Protein AF-0000000085048406 (afdb_homodimer)

Structure (mmCIF, N/CA/C/O backbone):
data_AF-0000000085048406-model_v1
#
loop_
_entity.id
_entity.type
_entity.pdbx_description
1 polymer 'GCN5-related N-acetyltransferase'
#
loop_
_atom_site.group_PDB
_atom_site.id
_atom_site.type_symbol
_atom_site.label_atom_id
_atom_site.label_alt_id
_atom_site.label_comp_id
_atom_site.label_asym_id
_atom_site.label_entity_id
_atom_site.label_seq_id
_atom_site.pdbx_PDB_ins_code
_atom_site.Cartn_x
_atom_site.Cartn_y
_atom_site.Cartn_z
_atom_site.occupancy
_atom_site.B_iso_or_equiv
_atom_site.auth_seq_id
_atom_site.auth_comp_id
_atom_site.auth_asym_id
_atom_site.auth_atom_id
_atom_site.pdbx_PDB_model_num
ATOM 1 N N . MET A 1 1 ? -10.109 -30.688 -9.289 1 87 1 MET A N 1
ATOM 2 C CA . MET A 1 1 ? -10.773 -29.906 -8.25 1 87 1 MET A CA 1
ATOM 3 C C . MET A 1 1 ? -9.883 -28.766 -7.77 1 87 1 MET A C 1
ATOM 5 O O . MET A 1 1 ? -8.68 -28.953 -7.566 1 87 1 MET A O 1
ATOM 9 N N . THR A 1 2 ? -10.32 -27.625 -7.695 1 94.62 2 THR A N 1
ATOM 10 C CA . THR A 1 2 ? -9.539 -26.469 -7.266 1 94.62 2 THR A CA 1
ATOM 11 C C . THR A 1 2 ? -9.633 -26.281 -5.754 1 94.62 2 THR A C 1
ATOM 13 O O . THR A 1 2 ? -10.734 -26.297 -5.188 1 94.62 2 THR A O 1
ATOM 16 N N . ASP A 1 3 ? -8.492 -26.297 -5.09 1 98 3 ASP A N 1
ATOM 17 C CA . ASP A 1 3 ? -8.406 -26.031 -3.654 1 98 3 ASP A CA 1
ATOM 18 C C . ASP A 1 3 ? -7.852 -24.625 -3.389 1 98 3 ASP A C 1
ATOM 20 O O . ASP A 1 3 ? -6.793 -24.266 -3.902 1 98 3 ASP A O 1
ATOM 24 N N . ILE A 1 4 ? -8.578 -23.875 -2.605 1 98.75 4 ILE A N 1
ATOM 25 C CA . ILE A 1 4 ? -8.133 -22.562 -2.16 1 98.75 4 ILE A CA 1
ATOM 26 C C . ILE A 1 4 ? -7.742 -22.625 -0.685 1 98.75 4 ILE A C 1
ATOM 28 O O . ILE A 1 4 ? -8.508 -23.109 0.146 1 98.75 4 ILE A O 1
ATOM 32 N N . LEU A 1 5 ? -6.59 -22.156 -0.376 1 98.56 5 LEU A N 1
ATOM 33 C CA . LEU A 1 5 ? -6.203 -22.219 1.029 1 98.56 5 LEU A CA 1
ATOM 34 C C . LEU A 1 5 ? -5.324 -21.047 1.409 1 98.56 5 LEU A C 1
ATOM 36 O O . LEU A 1 5 ? -4.73 -20.391 0.54 1 98.56 5 LEU A O 1
ATOM 40 N N . ARG A 1 6 ? -5.309 -20.688 2.689 1 98.81 6 ARG A N 1
ATOM 41 C CA . ARG A 1 6 ? -4.402 -19.703 3.264 1 98.81 6 ARG A CA 1
ATOM 42 C C . ARG A 1 6 ? -3.014 -20.297 3.484 1 98.81 6 ARG A C 1
ATOM 44 O O . ARG A 1 6 ? -2.869 -21.328 4.137 1 98.81 6 ARG A O 1
ATOM 51 N N . ALA A 1 7 ? -2.045 -19.688 2.965 1 98.88 7 ALA A N 1
ATOM 52 C CA . ALA A 1 7 ? -0.703 -20.266 2.932 1 98.88 7 ALA A CA 1
ATOM 53 C C . ALA A 1 7 ? -0.085 -20.297 4.328 1 98.88 7 ALA A C 1
ATOM 55 O O . ALA A 1 7 ? -0.248 -19.359 5.105 1 98.88 7 ALA A O 1
ATOM 56 N N . ASP A 1 8 ? 0.52 -21.359 4.707 1 98.75 8 ASP A N 1
ATOM 57 C CA . ASP A 1 8 ? 1.506 -21.453 5.777 1 98.75 8 ASP A CA 1
ATOM 58 C C . ASP A 1 8 ? 2.928 -21.406 5.223 1 98.75 8 ASP A C 1
ATOM 60 O O . ASP A 1 8 ? 3.408 -22.375 4.633 1 98.75 8 ASP A O 1
ATOM 64 N N . TYR A 1 9 ? 3.58 -20.297 5.457 1 98.62 9 TYR A N 1
ATOM 65 C CA . TYR A 1 9 ? 4.895 -20.062 4.867 1 98.62 9 TYR A CA 1
ATOM 66 C C . TYR A 1 9 ? 5.895 -21.109 5.336 1 98.62 9 TYR A C 1
ATOM 68 O O . TYR A 1 9 ? 6.902 -21.359 4.672 1 98.62 9 TYR A O 1
ATOM 76 N N . LEU A 1 10 ? 5.629 -21.656 6.449 1 97.75 10 LEU A N 1
ATOM 77 C CA . LEU A 1 10 ? 6.562 -22.609 7.031 1 97.75 10 LEU A CA 1
ATOM 78 C C . LEU A 1 10 ? 6.297 -24.016 6.508 1 97.75 10 LEU A C 1
ATOM 80 O O . LEU A 1 10 ? 7.098 -24.922 6.734 1 97.75 10 LEU A O 1
ATOM 84 N N . ASN A 1 11 ? 5.164 -24.266 5.848 1 98.5 11 ASN A N 1
ATOM 85 C CA . ASN A 1 11 ? 4.898 -25.5 5.141 1 98.5 11 ASN A CA 1
ATOM 86 C C . ASN A 1 11 ? 5.699 -25.594 3.842 1 98.5 11 ASN A C 1
ATOM 88 O O . ASN A 1 11 ? 5.531 -24.766 2.947 1 98.5 11 ASN A O 1
ATOM 92 N N . PRO A 1 12 ? 6.559 -26.609 3.715 1 98.19 12 PRO A N 1
ATOM 93 C CA . PRO A 1 12 ? 7.445 -26.672 2.551 1 98.19 12 PRO A CA 1
ATOM 94 C C . PRO A 1 12 ? 6.68 -26.719 1.229 1 98.19 12 PRO A C 1
ATOM 96 O O . PRO A 1 12 ? 7.148 -26.188 0.22 1 98.19 12 PRO A O 1
ATOM 99 N N . THR A 1 13 ? 5.574 -27.359 1.201 1 98.5 13 THR A N 1
ATOM 100 C CA . THR A 1 13 ? 4.773 -27.438 -0.015 1 98.5 13 THR A CA 1
ATOM 101 C C . THR A 1 13 ? 4.238 -26.062 -0.4 1 98.5 13 THR A C 1
ATOM 103 O O . THR A 1 13 ? 4.285 -25.688 -1.57 1 98.5 13 THR A O 1
ATOM 106 N N . HIS A 1 14 ? 3.719 -25.344 0.608 1 98.81 14 HIS A N 1
ATOM 107 C CA . HIS A 1 14 ? 3.229 -23.984 0.36 1 98.81 14 HIS A CA 1
ATOM 108 C C . HIS A 1 14 ? 4.363 -23.062 -0.068 1 98.81 14 HIS A C 1
ATOM 110 O O . HIS A 1 14 ? 4.215 -22.297 -1.025 1 98.81 14 HIS A O 1
ATOM 116 N N . ALA A 1 15 ? 5.488 -23.172 0.662 1 98.75 15 ALA A N 1
ATOM 117 C CA . ALA A 1 15 ? 6.652 -22.344 0.358 1 98.75 15 ALA A CA 1
ATOM 118 C C . ALA A 1 15 ? 7.117 -22.562 -1.078 1 98.75 15 ALA A C 1
ATOM 120 O O . ALA A 1 15 ? 7.371 -21.594 -1.808 1 98.75 15 ALA A O 1
ATOM 121 N N . GLN A 1 16 ? 7.168 -23.766 -1.464 1 98.5 16 GLN A N 1
ATOM 122 C CA . GLN A 1 16 ? 7.605 -24.094 -2.816 1 98.5 16 GLN A CA 1
ATOM 123 C C . GLN A 1 16 ? 6.609 -23.594 -3.855 1 98.5 16 GLN A C 1
ATOM 125 O O . GLN A 1 16 ? 7 -23.125 -4.93 1 98.5 16 GLN A O 1
ATOM 130 N N . ALA A 1 17 ? 5.359 -23.75 -3.59 1 98.81 17 ALA A N 1
ATOM 131 C CA . ALA A 1 17 ? 4.324 -23.266 -4.496 1 98.81 17 ALA A CA 1
ATOM 132 C C . ALA A 1 17 ? 4.445 -21.75 -4.707 1 98.81 17 ALA A C 1
ATOM 134 O O . ALA A 1 17 ? 4.355 -21.266 -5.84 1 98.81 17 ALA A O 1
ATOM 135 N N . ILE A 1 18 ? 4.668 -21 -3.6 1 98.81 18 ILE A N 1
ATOM 136 C CA . ILE A 1 18 ? 4.828 -19.562 -3.672 1 98.81 18 ILE A CA 1
ATOM 137 C C . ILE A 1 18 ? 6.016 -19.219 -4.57 1 98.81 18 ILE A C 1
ATOM 139 O O . ILE A 1 18 ? 5.891 -18.406 -5.488 1 98.81 18 ILE A O 1
ATOM 143 N N . LEU A 1 19 ? 7.082 -19.891 -4.348 1 98.44 19 LEU A N 1
ATOM 144 C CA . LEU A 1 19 ? 8.281 -19.625 -5.125 1 98.44 19 LEU A CA 1
ATOM 145 C C . LEU A 1 19 ? 8.062 -19.953 -6.598 1 98.44 19 LEU A C 1
ATOM 147 O O . LEU A 1 19 ? 8.438 -19.172 -7.477 1 98.44 19 LEU A O 1
ATOM 151 N N . THR A 1 20 ? 7.461 -21.062 -6.867 1 98 20 THR A N 1
ATOM 152 C CA . THR A 1 20 ? 7.195 -21.516 -8.234 1 98 20 THR A CA 1
ATOM 153 C C . THR A 1 20 ? 6.32 -20.516 -8.969 1 98 20 THR A C 1
ATOM 155 O O . THR A 1 20 ? 6.645 -20.094 -10.086 1 98 20 THR A O 1
ATOM 158 N N . LEU A 1 21 ? 5.289 -20.094 -8.383 1 98.5 21 LEU A N 1
ATOM 159 C CA . LEU A 1 21 ? 4.344 -19.188 -9.016 1 98.5 21 LEU A CA 1
ATOM 160 C C . LEU A 1 21 ? 4.953 -17.797 -9.164 1 98.5 21 LEU A C 1
ATOM 162 O O . LEU A 1 21 ? 4.727 -17.109 -10.172 1 98.5 21 LEU A O 1
ATOM 166 N N . MET A 1 22 ? 5.75 -17.375 -8.164 1 98.31 22 MET A N 1
ATOM 167 C CA . MET A 1 22 ? 6.438 -16.094 -8.289 1 98.31 22 MET A CA 1
ATOM 168 C C . MET A 1 22 ? 7.43 -16.125 -9.453 1 98.31 22 MET A C 1
ATOM 170 O O . MET A 1 22 ? 7.582 -15.133 -10.164 1 98.31 22 MET A O 1
ATOM 174 N N . GLN A 1 23 ? 8.062 -17.25 -9.641 1 96.81 23 GLN A N 1
ATOM 175 C CA . GLN A 1 23 ? 8.977 -17.391 -10.758 1 96.81 23 GLN A CA 1
ATOM 176 C C . GLN A 1 23 ? 8.242 -17.328 -12.094 1 96.81 23 GLN A C 1
ATOM 178 O O . GLN A 1 23 ? 8.703 -16.672 -13.031 1 96.81 23 GLN A O 1
ATOM 183 N N . VAL A 1 24 ? 7.16 -17.984 -12.156 1 95.38 24 VAL A N 1
ATOM 184 C CA . VAL A 1 24 ? 6.328 -17.953 -13.352 1 95.38 24 VAL A CA 1
ATOM 185 C C . VAL A 1 24 ? 5.895 -16.516 -13.656 1 95.38 24 VAL A C 1
ATOM 187 O O . VAL A 1 24 ? 5.988 -16.062 -14.797 1 95.38 24 VAL A O 1
ATOM 190 N N . TYR A 1 25 ? 5.488 -15.836 -12.641 1 94.94 25 TYR A N 1
ATOM 191 C CA . TYR A 1 25 ? 5.016 -14.461 -12.766 1 94.94 25 TYR A CA 1
ATOM 192 C C . TYR A 1 25 ? 6.145 -13.539 -13.203 1 94.94 25 TYR A C 1
ATOM 194 O O . TYR A 1 25 ? 5.957 -12.695 -14.094 1 94.9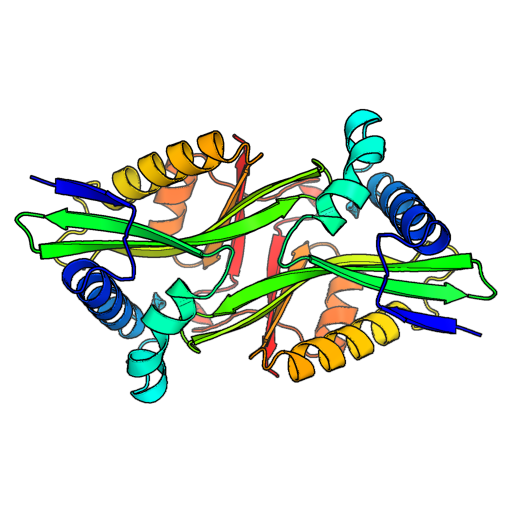4 25 TYR A O 1
ATOM 202 N N . ALA A 1 26 ? 7.301 -13.672 -12.562 1 94.38 26 ALA A N 1
ATOM 203 C CA . ALA A 1 26 ? 8.445 -12.805 -12.844 1 94.38 26 ALA A CA 1
ATOM 204 C C . ALA A 1 26 ? 8.852 -12.898 -14.312 1 94.38 26 ALA A C 1
ATOM 206 O O . ALA A 1 26 ? 9.289 -11.906 -14.898 1 94.38 26 ALA A O 1
ATOM 207 N N . LYS A 1 27 ? 8.648 -14.008 -14.898 1 92.62 27 LYS A N 1
ATOM 208 C CA . LYS A 1 27 ? 9.039 -14.234 -16.297 1 92.62 27 LYS A CA 1
ATOM 209 C C . LYS A 1 27 ? 7.984 -13.703 -17.25 1 92.62 27 LYS A C 1
ATOM 211 O O . LYS A 1 27 ? 8.258 -13.531 -18.438 1 92.62 27 LYS A O 1
ATOM 216 N N . ASP A 1 28 ? 6.805 -13.523 -16.766 1 87.56 28 ASP A N 1
ATOM 217 C CA . ASP A 1 28 ? 5.727 -12.969 -17.578 1 87.56 28 ASP A CA 1
ATOM 218 C C . ASP A 1 28 ? 6.012 -11.508 -17.938 1 87.56 28 ASP A C 1
ATOM 220 O O . ASP A 1 28 ? 6.617 -10.773 -17.156 1 87.56 28 ASP A O 1
ATOM 224 N N . PRO A 1 29 ? 5.578 -11.102 -19.109 1 79.31 29 PRO A N 1
ATOM 225 C CA . PRO A 1 29 ? 5.773 -9.703 -19.516 1 79.31 29 PRO A CA 1
ATOM 226 C C . PRO A 1 29 ? 5.219 -8.719 -18.484 1 79.31 29 PRO A C 1
ATOM 228 O O . PRO A 1 29 ? 5.773 -7.629 -18.297 1 79.31 29 PRO A O 1
ATOM 231 N N . MET A 1 30 ? 4.223 -9.102 -17.719 1 79.38 30 MET A N 1
ATOM 232 C CA . MET A 1 30 ? 3.605 -8.227 -16.734 1 79.38 30 MET A CA 1
ATOM 233 C C . MET A 1 30 ? 4.383 -8.25 -15.422 1 79.38 30 MET A C 1
ATOM 235 O O . MET A 1 30 ? 4.219 -7.367 -14.578 1 79.38 30 MET A O 1
ATOM 239 N N . GLY A 1 31 ? 5.164 -9.273 -15.242 1 80.12 31 GLY A N 1
ATOM 240 C CA . GLY A 1 31 ? 5.906 -9.43 -14 1 80.12 31 GLY A CA 1
ATOM 241 C C . GLY A 1 31 ? 7.34 -8.945 -14.094 1 80.12 31 GLY A C 1
ATOM 242 O O . GLY A 1 31 ? 8.125 -9.133 -13.172 1 80.12 31 GLY A O 1
ATOM 243 N N . GLY A 1 32 ? 7.73 -8.445 -15.164 1 81 32 GLY A N 1
ATOM 244 C CA . GLY A 1 32 ? 9.078 -7.926 -15.344 1 81 32 GLY A CA 1
ATOM 245 C C . GLY A 1 32 ? 9.82 -8.57 -16.5 1 81 32 GLY A C 1
ATOM 246 O O . GLY A 1 32 ? 10.812 -8.039 -16.984 1 81 32 GLY A O 1
ATOM 247 N N . GLY A 1 33 ? 9.367 -9.766 -16.781 1 86.75 33 GLY A N 1
ATOM 248 C CA . GLY A 1 33 ? 9.938 -10.422 -17.953 1 86.75 33 GLY A CA 1
ATOM 249 C C . GLY A 1 33 ? 11.281 -11.07 -17.688 1 86.75 33 GLY A C 1
ATOM 250 O O . GLY A 1 33 ? 11.969 -11.508 -18.609 1 86.75 33 GLY A O 1
ATOM 251 N N . THR A 1 34 ? 11.781 -10.984 -16.5 1 91.38 34 THR A N 1
ATOM 252 C CA . THR A 1 34 ? 13.039 -11.586 -16.062 1 91.38 34 THR A CA 1
ATOM 253 C C . THR A 1 34 ? 12.82 -12.414 -14.797 1 91.38 34 THR A C 1
ATOM 255 O O . THR A 1 34 ? 12.062 -12.023 -13.914 1 91.38 34 THR A O 1
ATOM 258 N N . PRO A 1 35 ? 13.539 -13.555 -14.758 1 94.56 35 PRO A N 1
ATOM 259 C CA . PRO A 1 35 ? 13.391 -14.367 -13.547 1 94.56 35 PRO A CA 1
ATOM 260 C C . PRO A 1 35 ? 13.836 -13.633 -12.281 1 94.56 35 PRO A C 1
ATOM 262 O O . PRO A 1 35 ? 14.641 -12.703 -12.359 1 94.56 35 PRO A O 1
ATOM 265 N N . LEU A 1 36 ? 13.305 -14.078 -11.188 1 96.5 36 LEU A N 1
ATOM 266 C CA . LEU A 1 36 ? 13.836 -13.609 -9.914 1 96.5 36 LEU A CA 1
ATOM 267 C C . LEU A 1 36 ? 15.32 -13.93 -9.797 1 96.5 36 LEU A C 1
ATOM 269 O O . LEU A 1 36 ? 15.758 -15.008 -10.195 1 96.5 36 LEU A O 1
ATOM 273 N N . SER A 1 37 ? 16.062 -12.992 -9.297 1 96.56 37 SER A N 1
ATOM 274 C CA . SER A 1 37 ? 17.453 -13.32 -9.016 1 96.56 37 SER A CA 1
ATOM 275 C C . SER A 1 37 ? 17.562 -14.445 -7.984 1 96.56 37 SER A C 1
ATOM 277 O O . SER A 1 37 ? 16.625 -14.672 -7.207 1 96.56 37 SER A O 1
ATOM 279 N N . ASP A 1 38 ? 18.688 -15.102 -7.965 1 97.31 38 ASP A N 1
ATOM 280 C CA . ASP A 1 38 ? 18.906 -16.188 -7.023 1 97.31 38 ASP A CA 1
ATOM 281 C C . ASP A 1 38 ? 18.781 -15.711 -5.578 1 97.31 38 ASP A C 1
ATOM 283 O O . ASP A 1 38 ? 18.172 -16.391 -4.742 1 97.31 38 ASP A O 1
ATOM 287 N N . ASP A 1 39 ? 19.312 -14.594 -5.312 1 97.81 39 ASP A N 1
ATOM 288 C CA . ASP A 1 39 ? 19.266 -14.039 -3.961 1 97.81 39 ASP A CA 1
ATOM 289 C C . ASP A 1 39 ? 17.828 -13.773 -3.525 1 97.81 39 ASP A C 1
ATOM 291 O O . ASP A 1 39 ? 17.453 -14.062 -2.385 1 97.81 39 ASP A O 1
ATOM 295 N N . VAL A 1 40 ? 17.047 -13.25 -4.438 1 97.81 40 VAL A N 1
ATOM 296 C CA . VAL A 1 40 ? 15.641 -12.961 -4.133 1 97.81 40 VAL A CA 1
ATOM 297 C C . VAL A 1 40 ? 14.883 -14.266 -3.924 1 97.81 40 VAL A C 1
ATOM 299 O O . VAL A 1 40 ? 14.156 -14.422 -2.938 1 97.81 40 VAL A O 1
ATOM 302 N N . ALA A 1 41 ? 15.086 -15.172 -4.855 1 97.81 41 ALA A N 1
ATOM 303 C CA . ALA A 1 41 ? 14.391 -16.453 -4.773 1 97.81 41 ALA A CA 1
ATOM 304 C C . ALA A 1 41 ? 14.703 -17.172 -3.463 1 97.81 41 ALA A C 1
ATOM 306 O O . ALA A 1 41 ? 13.82 -17.75 -2.842 1 97.81 41 ALA A O 1
ATOM 307 N N . GLU A 1 42 ? 15.883 -17.078 -3.004 1 97.81 42 GLU A N 1
ATOM 308 C CA . GLU A 1 42 ? 16.328 -17.781 -1.8 1 97.81 42 GLU A CA 1
ATOM 309 C C . GLU A 1 42 ? 15.766 -17.125 -0.543 1 97.81 42 GLU A C 1
ATOM 311 O O . GLU A 1 42 ? 15.508 -17.797 0.454 1 97.81 42 GLU A O 1
ATOM 316 N N . ALA A 1 43 ? 15.5 -15.844 -0.569 1 98.31 43 ALA A N 1
ATOM 317 C CA . ALA A 1 43 ? 15.148 -15.094 0.632 1 98.31 43 ALA A CA 1
ATOM 318 C C . ALA A 1 43 ? 13.641 -14.859 0.71 1 98.31 43 ALA A C 1
ATOM 320 O O . ALA A 1 43 ? 13.109 -14.578 1.783 1 98.31 43 ALA A O 1
ATOM 321 N N . LEU A 1 44 ? 12.961 -14.977 -0.344 1 98.62 44 LEU A N 1
ATOM 322 C CA . LEU A 1 44 ?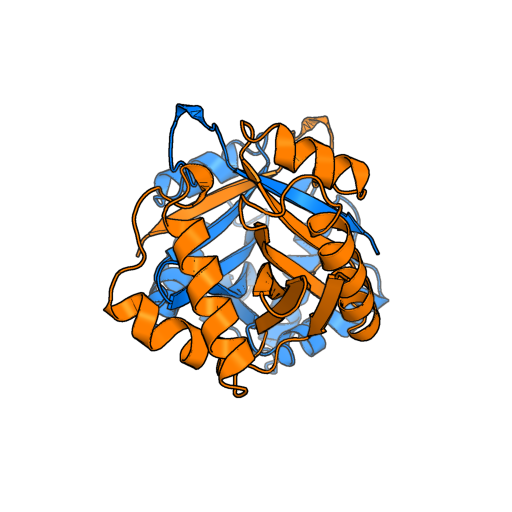 11.625 -14.414 -0.517 1 98.62 44 LEU A CA 1
ATOM 323 C C . LEU A 1 44 ? 10.656 -14.992 0.51 1 98.62 44 LEU A C 1
ATOM 325 O O . LEU A 1 44 ? 10.055 -14.25 1.285 1 98.62 44 LEU A O 1
ATOM 329 N N . VAL A 1 45 ? 10.484 -16.266 0.569 1 98.75 45 VAL A N 1
ATOM 330 C CA . VAL A 1 45 ? 9.461 -16.906 1.398 1 98.75 45 VAL A CA 1
ATOM 331 C C . VAL A 1 45 ? 9.773 -16.656 2.873 1 98.75 45 VAL A C 1
ATOM 333 O O . VAL A 1 45 ? 8.875 -16.359 3.662 1 98.75 45 VAL A O 1
ATOM 336 N N . GLU A 1 46 ? 11.016 -16.797 3.23 1 98.56 46 GLU A N 1
ATOM 337 C CA . GLU A 1 46 ? 11.438 -16.547 4.609 1 98.56 46 GLU A CA 1
ATOM 338 C C . GLU A 1 46 ? 11.125 -15.109 5.035 1 98.56 46 GLU A C 1
ATOM 340 O O . GLU A 1 46 ? 10.633 -14.883 6.141 1 98.56 46 GLU A O 1
ATOM 345 N N . ARG A 1 47 ? 11.414 -14.18 4.207 1 98.69 47 ARG A N 1
ATOM 346 C CA . ARG A 1 47 ? 11.195 -12.781 4.547 1 98.69 47 ARG A CA 1
ATOM 347 C C . ARG A 1 47 ? 9.711 -12.445 4.555 1 98.69 47 ARG A C 1
ATOM 349 O O . ARG A 1 47 ? 9.258 -11.617 5.348 1 98.69 47 ARG A O 1
ATOM 356 N N . LEU A 1 48 ? 8.961 -13.07 3.629 1 98.75 48 LEU A N 1
ATOM 357 C CA . LEU A 1 48 ? 7.512 -12.93 3.691 1 98.75 48 LEU A CA 1
ATOM 358 C C . LEU A 1 48 ? 6.973 -13.461 5.012 1 98.75 48 LEU A C 1
ATOM 360 O O . LEU A 1 48 ? 6.129 -12.828 5.648 1 98.75 48 LEU A O 1
ATOM 364 N N . ALA A 1 49 ? 7.453 -14.594 5.414 1 98.69 49 ALA A N 1
ATOM 365 C CA . ALA A 1 49 ? 7.023 -15.227 6.664 1 98.69 49 ALA A CA 1
ATOM 366 C C . ALA A 1 49 ? 7.27 -14.305 7.852 1 98.69 49 ALA A C 1
ATOM 368 O O . ALA A 1 49 ? 6.496 -14.297 8.812 1 98.69 49 ALA A O 1
ATOM 369 N N . ALA A 1 50 ? 8.32 -13.57 7.793 1 98.38 50 ALA A N 1
ATOM 370 C CA . ALA A 1 50 ? 8.75 -12.727 8.906 1 98.38 50 ALA A CA 1
ATOM 371 C C . ALA A 1 50 ? 8.078 -11.359 8.844 1 98.38 50 ALA A C 1
ATOM 373 O O . ALA A 1 50 ? 8.117 -10.594 9.82 1 98.38 50 ALA A O 1
ATOM 374 N N . PHE A 1 51 ? 7.484 -10.992 7.781 1 98.38 51 PHE A N 1
ATOM 375 C CA . PHE A 1 51 ? 6.902 -9.664 7.625 1 98.38 51 PHE A CA 1
ATOM 376 C C . PHE A 1 51 ? 5.531 -9.594 8.289 1 98.38 51 PHE A C 1
ATOM 378 O O . PHE A 1 51 ? 4.617 -10.328 7.91 1 98.38 51 PHE A O 1
ATOM 385 N N . PRO A 1 52 ? 5.297 -8.711 9.172 1 97.81 52 PRO A N 1
ATOM 386 C CA . PRO A 1 52 ? 4.188 -8.836 10.125 1 97.81 52 PRO A CA 1
ATOM 387 C C . PRO A 1 52 ? 2.822 -8.703 9.453 1 97.81 52 PRO A C 1
ATOM 389 O O . PRO A 1 52 ? 1.817 -9.172 10 1 97.81 52 PRO A O 1
ATOM 392 N N . THR A 1 53 ? 2.734 -8.086 8.273 1 98.56 53 THR A N 1
ATOM 393 C CA . THR A 1 53 ? 1.43 -7.82 7.68 1 98.56 53 THR A CA 1
ATOM 394 C C . THR A 1 53 ? 1.21 -8.695 6.445 1 98.56 53 THR A C 1
ATOM 396 O O . THR A 1 53 ? 0.211 -8.539 5.742 1 98.56 53 THR A O 1
ATOM 399 N N . ALA A 1 54 ? 2.113 -9.602 6.203 1 98.81 54 ALA A N 1
ATOM 400 C CA . ALA A 1 54 ? 2.041 -10.414 4.988 1 98.81 54 ALA A CA 1
ATOM 401 C C . ALA A 1 54 ? 1.136 -11.625 5.191 1 98.81 54 ALA A C 1
ATOM 403 O O . ALA A 1 54 ? 1.146 -12.242 6.262 1 98.81 54 ALA A O 1
ATOM 404 N N . PHE A 1 55 ? 0.393 -11.938 4.203 1 98.88 55 PHE A N 1
ATOM 405 C CA . PHE A 1 55 ? -0.245 -13.242 4.082 1 98.88 55 PHE A CA 1
ATOM 406 C C . PHE A 1 55 ? -0.45 -13.609 2.617 1 98.88 55 PHE A C 1
ATOM 408 O O . PHE A 1 55 ? -0.409 -12.742 1.743 1 98.88 55 PHE A O 1
ATOM 415 N N . ALA A 1 56 ? -0.657 -14.852 2.35 1 98.94 56 ALA A N 1
ATOM 416 C CA . ALA A 1 56 ? -0.839 -15.344 0.986 1 98.94 56 ALA A CA 1
ATOM 417 C C . ALA A 1 56 ? -1.997 -16.328 0.91 1 98.94 56 ALA A C 1
ATOM 419 O O . ALA A 1 56 ? -2.283 -17.031 1.88 1 98.94 56 ALA A O 1
ATOM 420 N N . VAL A 1 57 ? -2.67 -16.312 -0.165 1 98.94 57 VAL A N 1
ATOM 421 C CA . VAL A 1 57 ? -3.678 -17.312 -0.515 1 98.94 57 VAL A CA 1
ATOM 422 C C . VAL A 1 57 ? -3.217 -18.109 -1.731 1 98.94 57 VAL A C 1
ATOM 424 O O . VAL A 1 57 ? -2.727 -17.531 -2.707 1 98.94 57 VAL A O 1
ATOM 427 N N . LEU A 1 58 ? -3.34 -19.391 -1.663 1 98.94 58 LEU A N 1
ATOM 428 C CA . LEU A 1 58 ? -2.9 -20.297 -2.723 1 98.94 58 LEU A CA 1
ATOM 429 C C . LEU A 1 58 ? -4.086 -21.047 -3.324 1 98.94 58 LEU A C 1
ATOM 431 O O . LEU A 1 58 ? -5.055 -21.344 -2.625 1 98.94 58 LEU A O 1
ATOM 435 N N . ALA A 1 59 ? -3.979 -21.312 -4.582 1 98.94 59 ALA A N 1
ATOM 436 C CA . ALA A 1 59 ? -4.859 -22.234 -5.281 1 98.94 59 ALA A CA 1
ATOM 437 C C . ALA A 1 59 ? -4.082 -23.438 -5.809 1 98.94 59 ALA A C 1
ATOM 439 O O . ALA A 1 59 ? -3.027 -23.281 -6.426 1 98.94 59 ALA A O 1
ATOM 440 N N . PHE A 1 60 ? -4.559 -24.625 -5.543 1 98.75 60 PHE A N 1
ATOM 441 C CA . PHE A 1 60 ? -4.043 -25.859 -6.125 1 98.75 60 PHE A CA 1
ATOM 442 C C . PHE A 1 60 ? -5.094 -26.531 -7.004 1 98.75 60 PHE A C 1
ATOM 444 O O . PHE A 1 60 ? -6.277 -26.562 -6.652 1 98.75 60 PHE A O 1
ATOM 451 N N . VAL A 1 61 ? -4.676 -26.984 -8.148 1 98.31 61 VAL A N 1
ATOM 452 C CA . VAL A 1 61 ? -5.508 -27.828 -8.992 1 98.31 61 VAL A CA 1
ATOM 453 C C . VAL A 1 61 ? -4.875 -29.219 -9.117 1 98.31 61 VAL A C 1
ATOM 455 O O . VAL A 1 61 ? -3.777 -29.359 -9.656 1 98.31 61 VAL A O 1
ATOM 458 N N . GLU A 1 62 ? -5.59 -30.188 -8.594 1 96.69 62 GLU A N 1
ATOM 459 C CA . GLU A 1 62 ? -5.07 -31.547 -8.578 1 96.69 62 GLU A CA 1
ATOM 460 C C . GLU A 1 62 ? -3.66 -31.609 -7.996 1 96.69 62 GLU A C 1
ATOM 462 O O . GLU A 1 62 ? -2.76 -32.219 -8.586 1 96.69 62 GLU A O 1
ATOM 467 N N . GLY A 1 63 ? -3.412 -30.797 -6.953 1 96.25 63 GLY A N 1
ATOM 468 C CA . GLY A 1 63 ? -2.156 -30.812 -6.215 1 96.25 63 GLY A CA 1
ATOM 469 C C . GLY A 1 63 ? -1.091 -29.922 -6.824 1 96.25 63 GLY A C 1
ATOM 470 O O . GLY A 1 63 ? -0.014 -29.75 -6.25 1 96.25 63 GLY A O 1
ATOM 471 N N . GLN A 1 64 ? -1.375 -29.312 -7.992 1 97.94 64 GLN A N 1
ATOM 472 C CA . GLN A 1 64 ? -0.418 -28.438 -8.664 1 97.94 64 GLN A CA 1
ATOM 473 C C . GLN A 1 64 ? -0.665 -26.969 -8.305 1 97.94 64 GLN A C 1
ATOM 475 O O . GLN A 1 64 ? -1.811 -26.516 -8.281 1 97.94 64 GLN A O 1
ATOM 480 N N . PRO A 1 65 ? 0.436 -26.312 -7.98 1 98.62 65 PRO A N 1
ATOM 481 C CA . PRO A 1 65 ? 0.237 -24.875 -7.758 1 98.62 65 PRO A CA 1
ATOM 482 C C . PRO A 1 65 ? -0.356 -24.172 -8.977 1 98.62 65 PRO A C 1
ATOM 484 O O . PRO A 1 65 ? 0.232 -24.203 -10.055 1 98.62 65 PRO A O 1
ATOM 487 N N . ALA A 1 66 ? -1.513 -23.531 -8.805 1 98.75 66 ALA A N 1
ATOM 488 C CA . ALA A 1 66 ? -2.256 -22.969 -9.93 1 98.75 66 ALA A CA 1
ATOM 489 C C . ALA A 1 66 ? -2.416 -21.453 -9.773 1 98.75 66 ALA A C 1
ATOM 491 O O . ALA A 1 66 ? -2.549 -20.734 -10.766 1 98.75 66 ALA A O 1
ATOM 492 N N . GLY A 1 67 ? -2.432 -20.953 -8.555 1 98.81 67 GLY A N 1
ATOM 493 C CA . GLY A 1 67 ? -2.633 -19.531 -8.32 1 98.81 67 GLY A CA 1
ATOM 494 C C . GLY A 1 67 ? -2.08 -19.062 -6.992 1 98.81 67 GLY A C 1
ATOM 495 O O . GLY A 1 67 ? -1.894 -19.859 -6.074 1 98.81 67 GLY A O 1
ATOM 496 N N . LEU A 1 68 ? -1.77 -17.797 -6.926 1 98.88 68 LEU A N 1
ATOM 497 C CA . LEU A 1 68 ? -1.193 -17.156 -5.746 1 98.88 68 LEU A CA 1
ATOM 498 C C . LEU A 1 68 ? -1.654 -15.711 -5.641 1 98.88 68 LEU A C 1
ATOM 500 O O . LEU A 1 68 ? -1.693 -14.992 -6.641 1 98.88 68 LEU A O 1
ATOM 504 N N . ALA A 1 69 ? -2.07 -15.328 -4.492 1 98.94 69 ALA A N 1
ATOM 505 C CA . ALA A 1 69 ? -2.195 -13.914 -4.141 1 98.94 69 ALA A CA 1
ATOM 506 C C . ALA A 1 69 ? -1.334 -13.57 -2.93 1 98.94 69 ALA A C 1
ATOM 508 O O . ALA A 1 69 ? -1.53 -14.125 -1.844 1 98.94 69 ALA A O 1
ATOM 509 N N . ASN A 1 70 ? -0.316 -12.75 -3.127 1 98.88 70 ASN A N 1
ATOM 510 C CA . ASN A 1 70 ? 0.399 -12.141 -2.014 1 98.88 70 ASN A CA 1
ATOM 511 C C . ASN A 1 70 ? -0.288 -10.859 -1.546 1 98.88 70 ASN A C 1
ATOM 513 O O . ASN A 1 70 ? -0.562 -9.969 -2.352 1 98.88 70 ASN A O 1
ATOM 517 N N . CYS A 1 71 ? -0.548 -10.766 -0.272 1 98.94 71 CYS A N 1
ATOM 518 C CA . CYS A 1 71 ? -1.279 -9.633 0.271 1 98.94 71 CYS A CA 1
ATOM 519 C C . CYS A 1 71 ? -0.562 -9.047 1.484 1 98.94 71 CYS A C 1
ATOM 521 O O . CYS A 1 71 ? 0.154 -9.766 2.188 1 98.94 71 CYS A O 1
ATOM 523 N N . PHE A 1 72 ? -0.772 -7.801 1.689 1 98.88 72 PHE A N 1
ATOM 524 C CA . PHE A 1 72 ? -0.255 -7.098 2.855 1 98.88 72 PHE A CA 1
ATOM 525 C C . PHE A 1 72 ? -1.349 -6.262 3.514 1 98.88 72 PHE A C 1
ATOM 527 O O . PHE A 1 72 ? -2.133 -5.605 2.826 1 98.88 72 PHE A O 1
ATOM 534 N N . GLU A 1 73 ? -1.42 -6.344 4.805 1 98.75 73 GLU A N 1
ATOM 535 C CA . GLU A 1 73 ? -2.309 -5.438 5.523 1 98.75 73 GLU A CA 1
ATOM 536 C C . GLU A 1 73 ? -1.748 -4.02 5.551 1 98.75 73 GLU A C 1
ATOM 538 O O . GLU A 1 73 ? -0.553 -3.822 5.781 1 98.75 73 GLU A O 1
ATOM 543 N N . GLY A 1 74 ? -2.545 -3.07 5.215 1 98.56 74 GLY A N 1
ATOM 544 C CA . GLY A 1 74 ? -2.303 -1.646 5.391 1 98.56 74 GLY A CA 1
ATOM 545 C C . GLY A 1 74 ? -3.291 -0.984 6.332 1 98.56 74 GLY A C 1
ATOM 546 O O . GLY A 1 74 ? -3.91 -1.652 7.164 1 98.56 74 GLY A O 1
ATOM 547 N N . PHE A 1 75 ? -3.369 0.329 6.211 1 98.75 75 PHE A N 1
ATOM 548 C CA . PHE A 1 75 ? -4.203 1.067 7.156 1 98.75 75 PHE A CA 1
ATOM 549 C C . PHE A 1 75 ? -4.828 2.283 6.484 1 98.75 75 PHE A C 1
ATOM 551 O O . PHE A 1 75 ? -4.164 2.994 5.727 1 98.75 75 PHE A O 1
ATOM 558 N N . SER A 1 76 ? -6.078 2.463 6.688 1 97.88 76 SER A N 1
ATOM 559 C CA . SER A 1 76 ? -6.789 3.65 6.23 1 97.88 76 SER A CA 1
ATOM 560 C C . SER A 1 76 ? -6.871 4.703 7.332 1 97.88 76 SER A C 1
ATOM 562 O O . SER A 1 76 ? -7.551 4.508 8.336 1 97.88 76 SER A O 1
ATOM 564 N N . THR A 1 77 ? -6.242 5.805 7.121 1 97.69 77 THR A N 1
ATOM 565 C CA . THR A 1 77 ? -6.254 6.871 8.117 1 97.69 77 THR A CA 1
ATOM 566 C C . THR A 1 77 ? -7.625 7.531 8.195 1 97.69 77 THR A C 1
ATOM 568 O O . THR A 1 77 ? -8.039 8 9.258 1 97.69 77 THR A O 1
ATOM 571 N N . PHE A 1 78 ? -8.414 7.523 7.125 1 95.69 78 PHE A N 1
ATOM 572 C CA . PHE A 1 78 ? -9.719 8.172 7.098 1 95.69 78 PHE A CA 1
ATOM 573 C C . PHE A 1 78 ? -10.773 7.289 7.746 1 95.69 78 PHE A C 1
ATOM 575 O O . PHE A 1 78 ? -11.797 7.785 8.227 1 95.69 78 PHE A O 1
ATOM 582 N N . ALA A 1 79 ? -10.516 5.996 7.75 1 97.25 79 ALA A N 1
ATOM 583 C CA . ALA A 1 79 ? -11.461 5.078 8.375 1 97.25 79 ALA A CA 1
ATOM 584 C C . ALA A 1 79 ? -10.961 4.629 9.75 1 97.25 79 ALA A C 1
ATOM 586 O O . ALA A 1 79 ? -11.719 4.059 10.531 1 97.25 79 ALA A O 1
ATOM 587 N N . ALA A 1 80 ? -9.664 4.895 10 1 98.31 80 ALA A N 1
ATOM 588 C CA . ALA A 1 80 ? -8.992 4.367 11.18 1 98.31 80 ALA A CA 1
ATOM 589 C C . ALA A 1 80 ? -9.188 2.857 11.297 1 98.31 80 ALA A C 1
ATOM 591 O O . ALA A 1 80 ? -9.516 2.35 12.375 1 98.31 80 ALA A O 1
ATOM 592 N N . LYS A 1 81 ? -9.047 2.145 10.203 1 98.5 81 LYS A N 1
ATOM 593 C CA . LYS A 1 81 ? -9.211 0.697 10.094 1 98.5 81 LYS A CA 1
ATOM 594 C C . LYS A 1 81 ? -8.148 0.09 9.18 1 98.5 81 LYS A C 1
ATOM 596 O O . LYS A 1 81 ? -7.598 0.776 8.32 1 98.5 81 LYS A O 1
ATOM 601 N N . PRO A 1 82 ? -7.887 -1.213 9.375 1 98.62 82 PRO A N 1
ATOM 602 C CA . PRO A 1 82 ? -7.016 -1.896 8.414 1 98.62 82 PRO A CA 1
ATOM 603 C C . PRO A 1 82 ? -7.605 -1.942 7.012 1 98.62 82 PRO A C 1
ATOM 605 O O . PRO A 1 82 ? -8.812 -1.742 6.836 1 98.62 82 PRO A O 1
ATOM 608 N N . LEU A 1 83 ? -6.785 -2.074 6.031 1 98.81 83 LEU A N 1
ATOM 609 C CA . LEU A 1 83 ? -7.109 -2.463 4.664 1 98.81 83 LEU A CA 1
ATOM 610 C C . LEU A 1 83 ? -6.227 -3.615 4.199 1 98.81 83 LEU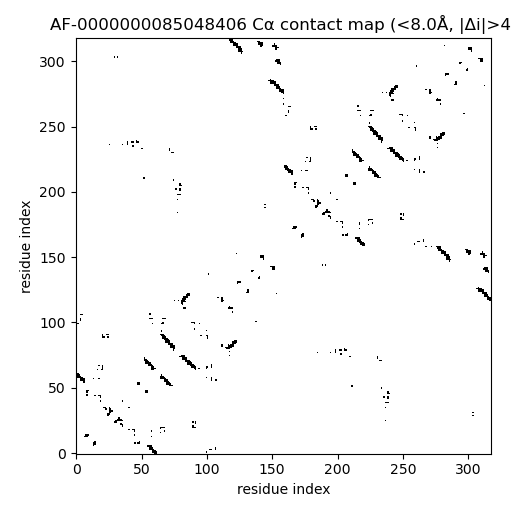 A C 1
ATOM 612 O O . LEU A 1 83 ? -5.242 -3.955 4.863 1 98.81 83 LEU A O 1
ATOM 616 N N . ILE A 1 84 ? -6.645 -4.324 3.154 1 98.88 84 ILE A N 1
ATOM 617 C CA . ILE A 1 84 ? -5.816 -5.367 2.561 1 98.88 84 ILE A CA 1
ATOM 618 C C . ILE A 1 84 ? -5.375 -4.941 1.162 1 98.88 84 ILE A C 1
ATOM 620 O O . ILE A 1 84 ? -6.203 -4.574 0.328 1 98.88 84 ILE A O 1
ATOM 624 N N . ASN A 1 85 ? -4.133 -4.922 0.931 1 98.81 85 ASN A N 1
ATOM 625 C CA . ASN A 1 85 ? -3.598 -4.691 -0.406 1 98.81 85 ASN A CA 1
ATOM 626 C C . ASN A 1 85 ? -3.244 -6.004 -1.103 1 98.81 85 ASN A C 1
ATOM 628 O O . ASN A 1 85 ? -2.438 -6.781 -0.592 1 98.81 85 ASN A O 1
ATOM 632 N N . VAL A 1 86 ? -3.906 -6.273 -2.213 1 98.75 86 VAL A N 1
ATOM 633 C CA . VAL A 1 86 ? -3.494 -7.379 -3.068 1 98.75 86 VAL A CA 1
ATOM 634 C C . VAL A 1 86 ? -2.299 -6.957 -3.92 1 98.75 86 VAL A C 1
ATOM 636 O O . VAL A 1 86 ? -2.463 -6.266 -4.93 1 98.75 86 VAL A O 1
ATOM 639 N N . HIS A 1 87 ? -1.159 -7.434 -3.566 1 98 87 HIS A N 1
ATOM 640 C CA . HIS A 1 87 ? 0.113 -6.98 -4.117 1 98 87 HIS A CA 1
ATOM 641 C C . HIS A 1 87 ? 0.479 -7.762 -5.375 1 98 87 HIS A C 1
ATOM 643 O O . HIS A 1 87 ? 0.976 -7.188 -6.344 1 98 87 HIS A O 1
ATOM 649 N N . ASP A 1 88 ? 0.336 -9.039 -5.367 1 97.19 88 ASP A N 1
ATOM 650 C CA . ASP A 1 88 ? 0.495 -9.945 -6.504 1 97.19 88 ASP A CA 1
ATOM 651 C C . ASP A 1 88 ? -0.755 -10.797 -6.703 1 97.19 88 ASP A C 1
ATOM 653 O O . ASP A 1 88 ? -1.332 -11.297 -5.738 1 97.19 88 ASP A O 1
ATOM 657 N N . LEU A 1 89 ? -1.142 -10.938 -7.883 1 97.69 89 LEU A N 1
ATOM 658 C CA . LEU A 1 89 ? -2.152 -11.906 -8.297 1 97.69 89 LEU A CA 1
ATOM 659 C C . LEU A 1 89 ? -1.666 -12.727 -9.484 1 97.69 89 LEU A C 1
ATOM 661 O O . LEU A 1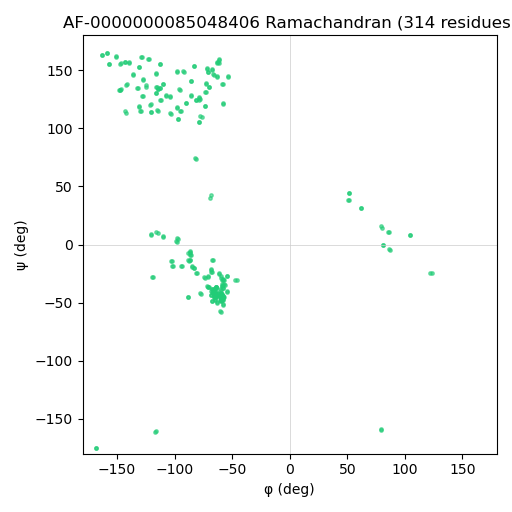 89 ? -1.476 -12.188 -10.578 1 97.69 89 LEU A O 1
ATOM 665 N N . ILE A 1 90 ? -1.51 -13.969 -9.242 1 97.69 90 ILE A N 1
ATOM 666 C CA . ILE A 1 90 ? -0.897 -14.844 -10.242 1 97.69 90 ILE A CA 1
ATOM 667 C C . ILE A 1 90 ? -1.79 -16.062 -10.477 1 97.69 90 ILE A C 1
ATOM 669 O O . ILE A 1 90 ? -2.211 -16.719 -9.531 1 97.69 90 ILE A O 1
ATOM 673 N N . VAL A 1 91 ? -2.084 -16.297 -11.664 1 97.69 91 VAL A N 1
ATOM 674 C CA . VAL A 1 91 ? -2.627 -17.578 -12.117 1 97.69 91 VAL A CA 1
ATOM 675 C C . VAL A 1 91 ? -1.71 -18.188 -13.172 1 97.69 91 VAL A C 1
ATOM 677 O O . VAL A 1 91 ? -1.403 -17.547 -14.18 1 97.69 91 VAL A O 1
ATOM 680 N N . ALA A 1 92 ? -1.206 -19.359 -12.875 1 97.38 92 ALA A N 1
ATOM 681 C CA . ALA A 1 92 ? -0.343 -20.031 -13.844 1 97.38 92 ALA A CA 1
ATOM 682 C C . ALA A 1 92 ? -1.023 -20.141 -15.203 1 97.38 92 ALA A C 1
ATOM 684 O O . ALA A 1 92 ? -2.227 -20.391 -15.289 1 97.38 92 ALA A O 1
ATOM 685 N N . PRO A 1 93 ? -0.265 -20.016 -16.266 1 95.75 93 PRO A N 1
ATOM 686 C CA . PRO A 1 93 ? -0.84 -19.969 -17.609 1 95.75 93 PRO A CA 1
ATOM 687 C C . PRO A 1 93 ? -1.734 -21.172 -17.906 1 95.75 93 PRO A C 1
ATOM 689 O O . PRO A 1 93 ? -2.82 -21.016 -18.469 1 95.75 93 PRO A O 1
ATOM 692 N N . ALA A 1 94 ? -1.376 -22.297 -17.516 1 96.06 94 ALA A N 1
ATOM 693 C CA . ALA A 1 94 ? -2.094 -23.531 -17.812 1 96.06 94 ALA A CA 1
ATOM 694 C C . ALA A 1 94 ? -3.461 -23.562 -17.141 1 96.06 94 ALA A C 1
ATOM 696 O O . ALA A 1 94 ? -4.324 -24.359 -17.5 1 96.06 94 ALA A O 1
ATOM 697 N N . PHE A 1 95 ? -3.672 -22.672 -16.219 1 97.38 95 PHE A N 1
ATOM 698 C CA . PHE A 1 95 ? -4.887 -22.75 -15.414 1 97.38 95 PHE A CA 1
ATOM 699 C C . PHE A 1 95 ? -5.723 -21.5 -15.562 1 97.38 95 PHE A C 1
ATOM 701 O O . PHE A 1 95 ? -6.684 -21.281 -14.82 1 97.38 95 PHE A O 1
ATOM 708 N N . ARG A 1 96 ? -5.359 -20.609 -16.484 1 95.56 96 ARG A N 1
ATOM 709 C CA . ARG A 1 96 ? -6.098 -19.375 -16.688 1 95.56 96 ARG A CA 1
ATOM 710 C C . ARG A 1 96 ? -7.449 -19.641 -17.344 1 95.56 96 ARG A C 1
ATOM 712 O O . ARG A 1 96 ? -7.629 -20.672 -18 1 95.56 96 ARG A O 1
ATOM 719 N N . GLY A 1 97 ? -8.367 -18.75 -17.031 1 94.75 97 GLY A N 1
ATOM 720 C CA . GLY A 1 97 ? -9.695 -18.875 -17.594 1 94.75 97 GLY A CA 1
ATOM 721 C C . GLY A 1 97 ? -10.555 -19.906 -16.875 1 94.75 97 GLY A C 1
ATOM 722 O O . GLY A 1 97 ? -11.578 -20.344 -17.406 1 94.75 97 GLY A O 1
ATOM 723 N N . GLN A 1 98 ? -10.141 -20.297 -15.711 1 96.38 98 GLN A N 1
ATOM 724 C CA . GLN A 1 98 ? -10.844 -21.359 -14.992 1 96.38 98 GLN A CA 1
ATOM 725 C C . GLN A 1 98 ? -11.445 -20.828 -13.695 1 96.38 98 GLN A C 1
ATOM 727 O O . GLN A 1 98 ? -11.844 -21.609 -12.82 1 96.38 98 GLN A O 1
ATOM 732 N N . GLY A 1 99 ? -11.461 -19.531 -13.484 1 97.19 99 GLY A N 1
ATOM 733 C CA . GLY A 1 99 ? -12.102 -18.938 -12.32 1 97.19 99 GLY A CA 1
ATOM 734 C C . GLY A 1 99 ? -11.203 -18.891 -11.102 1 97.19 99 GLY A C 1
ATOM 735 O O . GLY A 1 99 ? -11.664 -18.578 -10 1 97.19 99 GLY A O 1
ATOM 736 N N . ILE A 1 100 ? -9.969 -19.156 -11.234 1 98.31 100 ILE A N 1
ATOM 737 C CA . ILE A 1 100 ? -9.039 -19.266 -10.109 1 98.31 100 ILE A CA 1
ATOM 738 C C . ILE A 1 100 ? -8.836 -17.891 -9.477 1 98.31 100 ILE A C 1
ATOM 740 O O . ILE A 1 100 ? -8.859 -17.766 -8.25 1 98.31 100 ILE A O 1
ATOM 744 N N . ALA A 1 101 ? -8.672 -16.891 -10.273 1 98.44 101 ALA A N 1
ATOM 745 C CA . ALA A 1 101 ? -8.484 -15.547 -9.734 1 98.44 101 ALA A CA 1
ATOM 746 C C . ALA A 1 101 ? -9.68 -15.125 -8.891 1 98.44 101 ALA A C 1
ATOM 748 O O . ALA A 1 101 ? -9.516 -14.586 -7.793 1 98.44 101 ALA A O 1
ATOM 749 N N . ARG A 1 102 ? -10.836 -15.367 -9.375 1 98.25 102 ARG A N 1
ATOM 750 C CA . ARG A 1 102 ? -12.055 -15.039 -8.648 1 98.25 102 ARG A CA 1
ATOM 751 C C . ARG A 1 102 ? -12.102 -15.758 -7.305 1 98.25 102 ARG A C 1
ATOM 753 O O . ARG A 1 102 ? -12.523 -15.188 -6.297 1 98.25 102 ARG A O 1
ATOM 760 N N . ALA A 1 103 ? -11.719 -17.016 -7.336 1 98.69 103 ALA A N 1
ATOM 761 C CA . ALA A 1 103 ? -11.711 -17.812 -6.109 1 98.69 103 ALA A CA 1
ATOM 762 C C . ALA A 1 103 ? -10.695 -17.266 -5.109 1 98.69 103 ALA A C 1
ATOM 764 O O . ALA A 1 103 ? -10.953 -17.234 -3.904 1 98.69 103 ALA A O 1
ATOM 765 N N . LEU A 1 104 ? -9.539 -16.875 -5.57 1 98.88 104 LEU A N 1
ATOM 766 C CA . LEU A 1 104 ? -8.531 -16.25 -4.711 1 98.88 104 LEU A CA 1
ATOM 767 C C . LEU A 1 104 ? -9.078 -14.992 -4.062 1 98.88 104 LEU A C 1
ATOM 769 O O . LEU A 1 104 ? -8.977 -14.82 -2.846 1 98.88 104 LEU A O 1
ATOM 773 N N . PHE A 1 105 ? -9.719 -14.094 -4.828 1 98.81 105 PHE A N 1
ATOM 774 C CA . PHE A 1 105 ? -10.266 -12.844 -4.309 1 98.81 105 PHE A CA 1
ATOM 775 C C . PHE A 1 105 ? -11.375 -13.109 -3.305 1 98.81 105 PHE A C 1
ATOM 777 O O . PHE A 1 105 ? -11.531 -12.375 -2.332 1 98.81 105 PHE A O 1
ATOM 784 N N . ALA A 1 106 ? -12.164 -14.156 -3.576 1 98.75 106 ALA A N 1
ATOM 785 C CA . ALA A 1 106 ? -13.211 -14.508 -2.621 1 98.75 106 ALA A CA 1
ATOM 786 C C . ALA A 1 106 ? -12.625 -14.805 -1.247 1 98.75 106 ALA A C 1
ATOM 788 O O . ALA A 1 106 ? -13.141 -14.344 -0.228 1 98.75 106 ALA A O 1
ATOM 789 N N . GLU A 1 107 ? -11.562 -15.562 -1.213 1 98.88 107 GLU A N 1
ATOM 790 C CA . GLU A 1 107 ? -10.914 -15.875 0.057 1 98.88 107 GLU A CA 1
ATOM 791 C C . GLU A 1 107 ? -10.273 -14.633 0.675 1 98.88 107 GLU A C 1
ATOM 793 O O . GLU A 1 107 ? -10.312 -14.453 1.894 1 98.88 107 GLU A O 1
ATOM 798 N N . ILE A 1 108 ? -9.695 -13.789 -0.121 1 98.88 108 ILE A N 1
ATOM 799 C CA . ILE A 1 108 ? -9.094 -12.547 0.357 1 98.88 108 ILE A CA 1
ATOM 800 C C . ILE A 1 108 ? -10.148 -11.695 1.053 1 98.88 108 ILE A C 1
ATOM 802 O O . ILE A 1 108 ? -9.891 -11.109 2.105 1 98.88 108 ILE A O 1
ATOM 806 N N . GLU A 1 109 ? -11.297 -11.609 0.474 1 98.75 109 GLU A N 1
ATOM 807 C CA . GLU A 1 109 ? -12.359 -10.812 1.067 1 98.75 109 GLU A CA 1
ATOM 808 C C . GLU A 1 109 ? -12.828 -11.398 2.395 1 98.75 109 GLU A C 1
ATOM 810 O O . GLU A 1 109 ? -13.164 -10.664 3.324 1 98.75 109 GLU A O 1
ATOM 815 N N . VAL A 1 110 ? -12.898 -12.727 2.482 1 98.81 110 VAL A N 1
ATOM 816 C CA . VAL A 1 110 ? -13.211 -13.375 3.75 1 98.81 110 VAL A CA 1
ATOM 817 C C . VAL A 1 110 ? -12.188 -12.969 4.809 1 98.81 110 VAL A C 1
ATOM 819 O O . VAL A 1 110 ? -12.562 -12.539 5.906 1 98.81 110 VAL A O 1
ATOM 822 N N . ILE A 1 111 ? -10.914 -13.016 4.473 1 98.88 111 ILE A N 1
ATOM 823 C CA . ILE A 1 111 ? -9.836 -12.664 5.387 1 98.88 111 ILE A CA 1
ATOM 824 C C . ILE A 1 111 ? -9.93 -11.188 5.758 1 98.88 111 ILE A C 1
ATOM 826 O O . ILE A 1 111 ? -9.758 -10.82 6.922 1 98.88 111 ILE A O 1
ATOM 830 N N . ALA A 1 112 ? -10.18 -10.359 4.773 1 98.88 112 ALA A N 1
ATOM 831 C CA . ALA A 1 112 ? -10.305 -8.922 5.004 1 98.88 112 ALA A CA 1
ATOM 832 C C . ALA A 1 112 ? -11.406 -8.617 6.02 1 98.88 112 ALA A C 1
ATOM 834 O O . ALA A 1 112 ? -11.219 -7.793 6.918 1 98.88 112 ALA A O 1
ATOM 835 N N . ARG A 1 113 ? -12.484 -9.242 5.879 1 98.69 113 ARG A N 1
ATOM 836 C CA . ARG A 1 113 ? -13.594 -9.039 6.801 1 98.69 113 ARG A CA 1
ATOM 837 C C . ARG A 1 113 ? -13.258 -9.578 8.188 1 98.69 113 ARG A C 1
ATOM 839 O O . ARG A 1 113 ? -13.602 -8.961 9.195 1 98.69 113 ARG A O 1
ATOM 846 N N . GLU A 1 114 ? -12.594 -10.742 8.234 1 98.69 114 GLU A N 1
ATOM 847 C CA . GLU A 1 114 ? -12.148 -11.297 9.508 1 98.69 114 GLU A CA 1
ATOM 848 C C . GLU A 1 114 ? -11.234 -10.32 10.242 1 98.69 114 GLU A C 1
ATOM 850 O O . GLU A 1 114 ? -11.227 -10.273 11.477 1 98.69 114 GLU A O 1
ATOM 855 N N . ARG A 1 115 ? -10.531 -9.516 9.5 1 98.19 115 ARG A N 1
ATOM 856 C CA . ARG A 1 115 ? -9.555 -8.586 10.07 1 98.19 115 ARG A CA 1
ATOM 857 C C . ARG A 1 115 ? -10.164 -7.191 10.219 1 98.19 115 ARG A C 1
ATOM 859 O O . ARG A 1 115 ? -9.445 -6.227 10.492 1 98.19 115 ARG A O 1
ATOM 866 N N . HIS A 1 116 ? -11.453 -7.059 9.93 1 98.19 116 HIS A N 1
ATOM 867 C CA . HIS A 1 116 ? -12.219 -5.82 10.078 1 98.19 116 HIS A CA 1
ATOM 868 C C . HIS A 1 116 ? -11.656 -4.723 9.18 1 98.19 116 HIS A C 1
ATOM 870 O O . HIS A 1 116 ? -11.633 -3.551 9.57 1 98.19 116 HIS A O 1
ATOM 876 N N . ALA A 1 117 ? -11.117 -5.172 8.055 1 98.75 117 ALA A N 1
ATOM 877 C CA . ALA A 1 117 ? -10.641 -4.203 7.066 1 98.75 117 ALA A CA 1
ATOM 878 C C . ALA A 1 117 ? -11.812 -3.432 6.457 1 98.75 117 ALA A C 1
ATOM 880 O O . ALA A 1 117 ? -12.914 -3.969 6.309 1 98.75 117 ALA A O 1
ATOM 881 N N . CYS A 1 118 ? -11.508 -2.195 6.062 1 98.31 118 CYS A N 1
ATOM 882 C CA . CYS A 1 118 ? -12.562 -1.358 5.512 1 98.31 118 CYS A CA 1
ATOM 883 C C . CYS A 1 118 ? -12.617 -1.47 3.992 1 98.31 118 CYS A C 1
ATOM 885 O O . CYS A 1 118 ? -13.609 -1.096 3.369 1 98.31 118 CYS A O 1
ATOM 887 N N . LYS A 1 119 ? -11.562 -1.941 3.369 1 98.25 119 LYS A N 1
ATOM 888 C CA . LYS A 1 119 ? -11.477 -2.037 1.914 1 98.25 119 LYS A CA 1
ATOM 889 C C . LYS A 1 119 ? -10.352 -2.982 1.492 1 98.25 119 LYS A C 1
ATOM 891 O O . LYS A 1 119 ? -9.516 -3.363 2.312 1 98.25 119 LYS A O 1
ATOM 896 N N . VAL A 1 120 ? -10.414 -3.396 0.262 1 98.75 120 VAL A N 1
ATOM 897 C CA . VAL A 1 120 ? -9.328 -4.086 -0.437 1 98.75 120 VAL A CA 1
ATOM 898 C C . VAL A 1 120 ? -8.797 -3.201 -1.56 1 98.75 120 VAL A C 1
ATOM 900 O O . VAL A 1 120 ? -9.562 -2.57 -2.285 1 98.75 120 VAL A O 1
ATOM 903 N N . THR A 1 121 ? -7.457 -3.104 -1.679 1 98.31 121 THR A N 1
ATOM 904 C CA . THR A 1 121 ? -6.84 -2.275 -2.707 1 98.31 121 THR A CA 1
ATOM 905 C C . THR A 1 121 ? -5.914 -3.109 -3.59 1 98.31 121 THR A C 1
ATOM 907 O O . THR A 1 121 ? -5.535 -4.223 -3.221 1 98.31 121 THR A O 1
ATOM 910 N N . LEU A 1 122 ? -5.641 -2.615 -4.734 1 97.62 122 LEU A N 1
ATOM 911 C CA . LEU A 1 122 ? -4.652 -3.209 -5.633 1 97.62 122 LEU A CA 1
ATOM 912 C C . LEU A 1 122 ? -4.152 -2.184 -6.641 1 97.62 122 LEU A C 1
ATOM 914 O O . LEU A 1 122 ? -4.699 -1.084 -6.742 1 97.62 122 LEU A O 1
ATOM 918 N N . GLU A 1 123 ? -3.051 -2.559 -7.254 1 94.5 123 GLU A N 1
ATOM 919 C CA . GLU A 1 123 ? -2.518 -1.8 -8.383 1 94.5 123 GLU A CA 1
ATOM 920 C C . GLU A 1 123 ? -2.676 -2.57 -9.688 1 94.5 123 GLU A C 1
ATOM 922 O O . GLU A 1 123 ? -2.449 -3.781 -9.734 1 94.5 123 GLU A O 1
ATOM 927 N N . VAL A 1 124 ? -3.064 -1.845 -10.734 1 92.62 124 VAL A N 1
ATOM 928 C CA . VAL A 1 124 ? -3.24 -2.5 -12.023 1 92.62 124 VAL A CA 1
ATOM 929 C C . VAL A 1 124 ? -2.748 -1.584 -13.141 1 92.62 124 VAL A C 1
ATOM 931 O O . VAL A 1 124 ? -2.979 -0.373 -13.109 1 92.62 124 VAL A O 1
ATOM 934 N N . LEU A 1 125 ? -2.045 -2.146 -14.109 1 90.12 125 LEU A N 1
ATOM 935 C CA . LEU A 1 125 ? -1.555 -1.379 -15.25 1 90.12 125 LEU A CA 1
ATOM 936 C C . LEU A 1 125 ? -2.695 -1.022 -16.203 1 90.12 125 LEU A C 1
ATOM 938 O O . LEU A 1 125 ? -3.543 -1.865 -16.5 1 90.12 125 LEU A O 1
ATOM 942 N N . GLU A 1 126 ? -2.654 0.169 -16.672 1 88.19 126 GLU A N 1
ATOM 943 C CA . GLU A 1 126 ? -3.686 0.682 -17.578 1 88.19 126 GLU A CA 1
ATOM 944 C C . GLU A 1 126 ? -3.836 -0.208 -18.812 1 88.19 126 GLU A C 1
ATOM 946 O O . GLU A 1 126 ? -4.941 -0.38 -19.328 1 88.19 126 GLU A O 1
ATOM 951 N N . GLY A 1 127 ? -2.805 -0.791 -19.312 1 87.25 127 GLY A N 1
ATOM 952 C CA . GLY A 1 127 ? -2.826 -1.588 -20.531 1 87.25 127 GLY A CA 1
ATOM 953 C C . GLY A 1 127 ? -3.205 -3.037 -20.281 1 87.25 127 GLY A C 1
ATOM 954 O O . GLY A 1 127 ? -3.359 -3.811 -21.234 1 87.25 127 GLY A O 1
ATOM 955 N N . ASN A 1 128 ? -3.289 -3.428 -19.047 1 89.56 128 ASN A N 1
ATOM 956 C CA . ASN A 1 128 ? -3.684 -4.793 -18.719 1 89.56 128 ASN A CA 1
ATOM 957 C C . ASN A 1 128 ? -5.199 -4.957 -18.734 1 89.56 128 ASN A C 1
ATOM 959 O O . ASN A 1 128 ? -5.824 -5.145 -17.688 1 89.56 128 ASN A O 1
ATOM 963 N N . ALA A 1 129 ? -5.727 -4.984 -19.906 1 91.62 129 ALA A N 1
ATOM 964 C CA . ALA A 1 129 ? -7.176 -4.992 -20.109 1 91.62 129 ALA A CA 1
ATOM 965 C C . ALA A 1 129 ? -7.812 -6.215 -19.453 1 91.62 129 ALA A C 1
ATOM 967 O O . ALA A 1 129 ? -8.906 -6.129 -18.891 1 91.62 129 ALA A O 1
ATOM 968 N N . THR A 1 130 ? -7.148 -7.266 -19.562 1 92.19 130 THR A N 1
ATOM 969 C CA . THR A 1 130 ? -7.676 -8.508 -19 1 92.19 130 THR A CA 1
ATOM 970 C C . THR A 1 130 ? -7.82 -8.406 -17.484 1 92.19 130 THR A C 1
ATOM 972 O O . THR A 1 130 ? -8.891 -8.695 -16.938 1 92.19 130 THR A O 1
ATOM 975 N N . ALA A 1 131 ? -6.812 -7.977 -16.812 1 93.44 131 ALA A N 1
ATOM 976 C CA . ALA A 1 131 ? -6.855 -7.828 -15.359 1 93.44 131 ALA A CA 1
ATOM 977 C C . ALA A 1 131 ? -7.879 -6.773 -14.953 1 93.44 131 ALA A C 1
ATOM 979 O O . ALA A 1 131 ? -8.633 -6.969 -13.992 1 93.44 131 ALA A O 1
ATOM 980 N N . ARG A 1 132 ? -7.91 -5.703 -15.656 1 94.69 132 ARG A N 1
ATOM 981 C CA . ARG A 1 132 ? -8.836 -4.625 -15.336 1 94.69 132 ARG A CA 1
ATOM 982 C C . ARG A 1 132 ? -10.281 -5.105 -15.414 1 94.69 132 ARG A C 1
ATOM 984 O O . ARG A 1 132 ? -11.094 -4.789 -14.539 1 94.69 132 ARG A O 1
ATOM 991 N N . ARG A 1 133 ? -10.594 -5.809 -16.422 1 96.06 133 ARG A N 1
ATOM 992 C CA . ARG A 1 133 ? -11.945 -6.344 -16.562 1 96.06 133 ARG A CA 1
ATOM 993 C C . ARG A 1 133 ? -12.305 -7.254 -15.398 1 96.06 133 ARG A C 1
ATOM 995 O O . ARG A 1 133 ? -13.414 -7.184 -14.875 1 96.06 133 ARG A O 1
ATOM 1002 N N . LEU A 1 134 ? -11.414 -8.078 -15.055 1 96.81 134 LEU A N 1
ATOM 1003 C CA . LEU A 1 134 ? -11.625 -8.953 -13.906 1 96.81 134 LEU A CA 1
ATOM 1004 C C . LEU A 1 134 ? -11.891 -8.141 -12.648 1 96.81 134 LEU A C 1
ATOM 1006 O O . LEU A 1 134 ? -12.867 -8.398 -11.938 1 96.81 134 LEU A O 1
ATOM 1010 N N . TYR A 1 135 ? -11 -7.168 -12.367 1 97.88 135 TYR A N 1
ATOM 1011 C CA . TYR A 1 135 ? -11.102 -6.391 -11.133 1 97.88 135 TYR A CA 1
ATOM 1012 C C . TYR A 1 135 ? -12.383 -5.566 -11.117 1 97.88 135 TYR A C 1
ATOM 1014 O O . TYR A 1 135 ? -13.039 -5.445 -10.078 1 97.88 135 TYR A O 1
ATOM 1022 N N . GLU A 1 136 ? -12.742 -5.027 -12.266 1 97.12 136 GLU A N 1
ATOM 1023 C CA . GLU A 1 136 ? -14.008 -4.316 -12.375 1 97.12 136 GLU A CA 1
ATOM 1024 C C . GLU A 1 136 ? -15.188 -5.234 -12.047 1 97.12 136 GLU A C 1
ATOM 1026 O O . GLU A 1 136 ? -16.094 -4.855 -11.305 1 97.12 136 GLU A O 1
ATOM 1031 N N . ALA A 1 137 ? -15.156 -6.391 -12.648 1 97.38 137 ALA A N 1
ATOM 1032 C CA . ALA A 1 137 ? -16.219 -7.363 -12.422 1 97.38 137 ALA A CA 1
ATOM 1033 C C . ALA A 1 137 ? -16.312 -7.742 -10.945 1 97.38 137 ALA A C 1
ATOM 1035 O O . ALA A 1 137 ? -17.391 -8.125 -10.461 1 97.38 137 ALA A O 1
ATOM 1036 N N . LEU A 1 138 ? -15.227 -7.68 -10.219 1 97.75 138 LEU A N 1
ATOM 1037 C CA . LEU A 1 138 ? -15.172 -8.031 -8.805 1 97.75 138 LEU A CA 1
ATOM 1038 C C . LEU A 1 138 ? -15.547 -6.844 -7.93 1 97.75 138 LEU A C 1
ATOM 1040 O O . LEU A 1 138 ? -15.547 -6.945 -6.703 1 97.75 138 LEU A O 1
ATOM 1044 N N . GLY A 1 139 ? -15.75 -5.699 -8.516 1 97.31 139 GLY A N 1
ATOM 1045 C CA . GLY A 1 139 ? -16.219 -4.543 -7.766 1 97.31 139 GLY A CA 1
ATOM 1046 C C . GLY A 1 139 ? -15.141 -3.523 -7.488 1 97.31 139 GLY A C 1
ATOM 1047 O O . GLY A 1 139 ? -15.344 -2.578 -6.727 1 97.31 139 GLY A O 1
ATOM 1048 N N . PHE A 1 140 ? -13.977 -3.719 -8.094 1 97.31 140 PHE A N 1
ATOM 1049 C CA . PHE A 1 140 ? -12.906 -2.748 -7.93 1 97.31 140 PHE A CA 1
ATOM 1050 C C . PHE A 1 140 ? -13.07 -1.583 -8.898 1 97.31 140 PHE A C 1
ATOM 1052 O O . PHE A 1 140 ? -13.656 -1.743 -9.969 1 97.31 140 PHE A O 1
ATOM 1059 N N . GLY A 1 141 ? -12.539 -0.487 -8.508 1 93.62 141 GLY A N 1
ATOM 1060 C CA . GLY A 1 141 ? -12.531 0.696 -9.352 1 93.62 141 GLY A CA 1
ATOM 1061 C C . GLY A 1 141 ? -11.625 1.796 -8.836 1 93.62 141 GLY A C 1
ATOM 1062 O O . GLY A 1 141 ? -10.898 1.602 -7.859 1 93.62 141 GLY A O 1
ATOM 1063 N N . ASP A 1 142 ? -11.719 2.893 -9.57 1 87.56 142 ASP A N 1
ATOM 1064 C CA . ASP A 1 142 ? -10.867 4.031 -9.234 1 87.56 142 ASP A CA 1
ATOM 1065 C C . ASP A 1 142 ? -11.188 4.562 -7.84 1 87.56 142 ASP A C 1
ATOM 1067 O O . ASP A 1 142 ? -12.32 4.441 -7.367 1 87.56 142 ASP A O 1
ATOM 1071 N N . TYR A 1 143 ? -10.102 5.039 -7.137 1 79.94 143 TYR A N 1
ATOM 1072 C CA . TYR A 1 143 ? -10.234 5.746 -5.867 1 79.94 143 TYR A CA 1
ATOM 1073 C C . TYR A 1 143 ? -10.867 7.117 -6.07 1 79.94 143 TYR A C 1
ATOM 1075 O O . TYR A 1 143 ? -10.234 8.023 -6.609 1 79.94 143 TYR A O 1
ATOM 1083 N N . VAL A 1 144 ? -11.797 7.336 -6.844 1 65.75 144 VAL A N 1
ATOM 1084 C CA . VAL A 1 144 ? -12.195 8.664 -7.297 1 65.75 144 VAL A CA 1
ATOM 1085 C C . VAL A 1 144 ? -12.969 9.375 -6.191 1 65.75 144 VAL A C 1
ATOM 1087 O O . VAL A 1 144 ? -14.023 8.906 -5.758 1 65.75 144 VAL A O 1
ATOM 1090 N N . LEU A 1 145 ? -12.422 10.367 -5.582 1 60.09 145 LEU A N 1
ATOM 1091 C CA . LEU A 1 145 ? -13.062 11.289 -4.652 1 60.09 145 LEU A CA 1
ATOM 1092 C C . LEU A 1 145 ? -13.906 12.32 -5.398 1 60.09 145 LEU A C 1
ATOM 1094 O O . LEU A 1 145 ? -15.023 12.633 -4.988 1 60.09 145 LEU A O 1
ATOM 1098 N N . ASP A 1 146 ? -13.367 12.828 -6.488 1 65.25 146 ASP A N 1
ATOM 1099 C CA . ASP A 1 146 ? -13.922 13.812 -7.414 1 65.25 146 ASP A CA 1
ATOM 1100 C C . ASP A 1 146 ? -13.539 13.484 -8.859 1 65.25 146 ASP A C 1
ATOM 1102 O O . ASP A 1 146 ? -12.359 13.406 -9.188 1 65.25 146 ASP A O 1
ATOM 1106 N N . PRO A 1 147 ? -14.508 13.141 -9.609 1 66.38 147 PRO A N 1
ATOM 1107 C CA . PRO A 1 147 ? -14.203 12.836 -11.008 1 66.38 147 PRO A CA 1
ATOM 1108 C C . PRO A 1 147 ? -13.289 13.883 -11.656 1 66.38 147 PRO A C 1
ATOM 1110 O O . PRO A 1 147 ? -12.516 13.555 -12.555 1 66.38 147 PRO A O 1
ATOM 1113 N N . ALA A 1 148 ? -13.461 15.133 -11.125 1 67.19 148 ALA A N 1
ATOM 1114 C CA . ALA A 1 148 ? -12.648 16.203 -11.711 1 67.19 148 ALA A CA 1
ATOM 1115 C C . ALA A 1 148 ? -11.172 16 -11.391 1 67.19 148 ALA A C 1
ATOM 1117 O O . ALA A 1 148 ? -10.297 16.516 -12.102 1 67.19 148 ALA A O 1
ATOM 1118 N N . MET A 1 149 ? -10.781 15.289 -10.352 1 72.94 149 MET A N 1
ATOM 1119 C CA . MET A 1 149 ? -9.391 15.125 -9.93 1 72.94 149 MET A CA 1
ATOM 1120 C C . MET A 1 149 ? -8.742 13.938 -10.641 1 72.94 149 MET A C 1
ATOM 1122 O O . MET A 1 149 ? -7.52 13.805 -10.641 1 72.94 149 MET A O 1
ATOM 1126 N N . GLY A 1 150 ? -9.609 13.203 -11.367 1 79.38 150 GLY A N 1
ATOM 1127 C CA . GLY A 1 150 ? -9.062 12.125 -12.188 1 79.38 150 GLY A CA 1
ATOM 1128 C C . GLY A 1 150 ? -8.742 10.875 -11.391 1 79.38 150 GLY A C 1
ATOM 1129 O O . GLY A 1 150 ? -9.32 10.648 -10.32 1 79.38 150 GLY A O 1
ATOM 1130 N N . ARG A 1 151 ? -7.852 10.039 -11.984 1 86.25 151 ARG A N 1
ATOM 1131 C CA . ARG A 1 151 ? -7.539 8.734 -11.406 1 86.25 151 ARG A CA 1
ATOM 1132 C C . ARG A 1 151 ? -6.34 8.828 -10.469 1 86.25 151 ARG A C 1
ATOM 1134 O O . ARG A 1 151 ? -5.512 9.727 -10.602 1 86.25 151 ARG A O 1
ATOM 1141 N N . ALA A 1 152 ? -6.32 7.984 -9.43 1 89.44 152 ALA A N 1
ATOM 1142 C CA . ALA A 1 152 ? -5.156 7.887 -8.547 1 89.44 152 ALA A CA 1
ATOM 1143 C C . ALA A 1 152 ? -4.055 7.047 -9.195 1 89.44 152 ALA A C 1
ATOM 1145 O O . ALA A 1 152 ? -4.309 5.93 -9.656 1 89.44 152 ALA A O 1
ATOM 1146 N N . LEU A 1 153 ? -2.875 7.625 -9.266 1 90.56 153 LEU A N 1
ATOM 1147 C CA . LEU A 1 153 ? -1.693 6.98 -9.828 1 90.56 153 LEU A CA 1
ATOM 1148 C C . LEU A 1 153 ? -0.825 6.383 -8.719 1 90.56 153 LEU A C 1
ATOM 1150 O O . LEU A 1 153 ? -0.734 6.941 -7.625 1 90.56 153 LEU A O 1
ATOM 1154 N N . PHE A 1 154 ? -0.173 5.332 -9.07 1 94.25 154 PHE A N 1
ATOM 1155 C CA . PHE A 1 154 ? 0.797 4.734 -8.156 1 94.25 154 PHE A CA 1
ATOM 1156 C C . PHE A 1 154 ? 2.221 5.062 -8.594 1 94.25 154 PHE A C 1
ATOM 1158 O O . PHE A 1 154 ? 2.672 4.617 -9.648 1 94.25 154 PHE A O 1
ATOM 1165 N N . TRP A 1 155 ? 2.961 5.871 -7.797 1 95.88 155 TRP A N 1
ATOM 1166 C CA . TRP A 1 155 ? 4.305 6.34 -8.117 1 95.88 155 TRP A CA 1
ATOM 1167 C C . TRP A 1 155 ? 5.336 5.73 -7.172 1 95.88 155 TRP A C 1
ATOM 1169 O O . TRP A 1 155 ? 4.988 5.266 -6.082 1 95.88 155 TRP A O 1
ATOM 1179 N N . GLN A 1 156 ? 6.559 5.645 -7.629 1 97 156 GLN A N 1
ATOM 1180 C CA . GLN A 1 156 ? 7.625 5.094 -6.801 1 97 156 GLN A CA 1
ATOM 1181 C C . GLN A 1 156 ? 8.938 5.84 -7.023 1 97 156 GLN A C 1
ATOM 1183 O O . GLN A 1 156 ? 9.102 6.527 -8.031 1 97 156 GLN A O 1
ATOM 1188 N N . LYS A 1 157 ? 9.789 5.801 -6.117 1 97.44 157 LYS A N 1
ATOM 1189 C CA . LYS A 1 157 ? 11.188 6.23 -6.168 1 97.44 157 LYS A CA 1
ATOM 1190 C C . LYS A 1 157 ? 12.117 5.148 -5.621 1 97.44 157 LYS A C 1
ATOM 1192 O O . LYS A 1 157 ? 11.992 4.742 -4.461 1 97.44 157 LYS A O 1
ATOM 1197 N N . MET A 1 158 ? 13.031 4.629 -6.445 1 96.38 158 MET A N 1
ATOM 1198 C CA . MET A 1 158 ? 13.992 3.619 -6.012 1 96.38 158 MET A CA 1
ATOM 1199 C C . MET A 1 158 ? 15.031 4.223 -5.074 1 96.38 158 MET A C 1
ATOM 1201 O O . MET A 1 158 ? 15.375 5.402 -5.195 1 96.38 158 MET A O 1
ATOM 1205 N N . LEU A 1 159 ? 15.508 3.457 -4.164 1 96.5 159 LEU A N 1
ATOM 1206 C CA . LEU A 1 159 ? 16.516 3.92 -3.213 1 96.5 159 LEU A CA 1
ATOM 1207 C C . LEU A 1 159 ? 17.859 3.273 -3.49 1 96.5 159 LEU A C 1
ATOM 1209 O O . LEU A 1 159 ? 17.922 2.162 -4.02 1 96.5 159 LEU A O 1
ATOM 1213 N N . MET B 1 1 ? 11.797 28.578 12.812 1 86.88 1 MET B N 1
ATOM 1214 C CA . MET B 1 1 ? 12.672 27.453 12.523 1 86.88 1 MET B CA 1
ATOM 1215 C C . MET B 1 1 ? 11.859 26.172 12.336 1 86.88 1 MET B C 1
ATOM 1217 O O . MET B 1 1 ? 10.922 25.906 13.086 1 86.88 1 MET B O 1
ATOM 1221 N N . THR B 1 2 ? 12.047 25.453 11.352 1 94.56 2 THR B N 1
ATOM 1222 C CA . THR B 1 2 ? 11.305 24.234 11.07 1 94.56 2 THR B CA 1
ATOM 1223 C C . THR B 1 2 ? 11.992 23.016 11.703 1 94.56 2 THR B C 1
ATOM 1225 O O . THR B 1 2 ? 13.203 22.844 11.547 1 94.56 2 THR B O 1
ATOM 1228 N N . ASP B 1 3 ? 11.273 22.328 12.555 1 97.94 3 ASP B N 1
ATOM 1229 C CA . ASP B 1 3 ? 11.758 21.094 13.164 1 97.94 3 ASP B CA 1
ATOM 1230 C C . ASP B 1 3 ? 11.094 19.875 12.523 1 97.94 3 ASP B C 1
ATOM 1232 O O . ASP B 1 3 ? 9.867 19.797 12.438 1 97.94 3 ASP B O 1
ATOM 1236 N N . ILE B 1 4 ? 11.914 18.938 12.086 1 98.75 4 ILE B N 1
ATOM 1237 C CA . ILE B 1 4 ? 11.445 17.672 11.555 1 98.75 4 ILE B CA 1
ATOM 1238 C C . ILE B 1 4 ? 11.742 16.547 12.555 1 98.75 4 ILE B C 1
ATOM 1240 O O . ILE B 1 4 ? 12.867 16.422 13.031 1 98.75 4 ILE B O 1
ATOM 1244 N N . LEU B 1 5 ? 10.758 15.812 12.867 1 98.56 5 LEU B N 1
ATOM 1245 C CA . LEU B 1 5 ? 11.031 14.75 13.828 1 98.56 5 LEU B CA 1
ATOM 1246 C C . LEU B 1 5 ? 10.18 13.523 13.539 1 98.56 5 LEU B C 1
ATOM 1248 O O . LEU B 1 5 ? 9.156 13.617 12.859 1 98.56 5 LEU B O 1
ATOM 1252 N N . ARG B 1 6 ? 10.641 12.344 13.992 1 98.81 6 ARG B N 1
ATOM 1253 C CA . ARG B 1 6 ? 9.891 11.094 13.961 1 98.81 6 ARG B CA 1
ATOM 1254 C C . ARG B 1 6 ? 8.875 11.031 15.102 1 98.81 6 ARG B C 1
ATOM 1256 O O . ARG B 1 6 ? 9.234 11.203 16.266 1 98.81 6 ARG B O 1
ATOM 1263 N N . ALA B 1 7 ? 7.68 10.828 14.797 1 98.88 7 ALA B N 1
ATOM 1264 C CA . ALA B 1 7 ? 6.598 10.953 15.773 1 98.88 7 ALA B CA 1
ATOM 1265 C C . ALA B 1 7 ? 6.652 9.836 16.797 1 98.88 7 ALA B C 1
ATOM 1267 O O . ALA B 1 7 ? 6.938 8.68 16.469 1 98.88 7 ALA B O 1
ATOM 126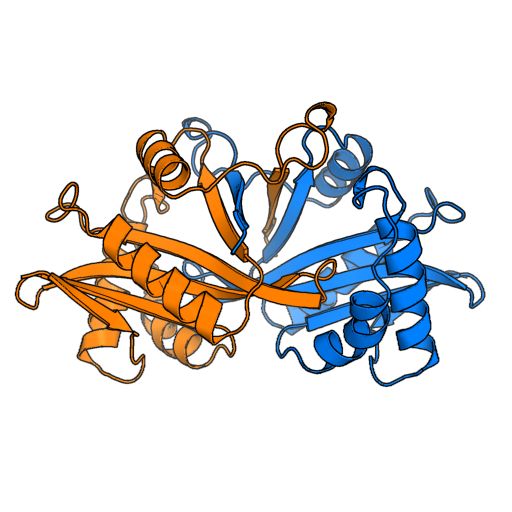8 N N . ASP B 1 8 ? 6.492 10.141 18.031 1 98.75 8 ASP B N 1
ATOM 1269 C CA . ASP B 1 8 ? 6.098 9.219 19.094 1 98.75 8 ASP B CA 1
ATOM 1270 C C . ASP B 1 8 ? 4.598 9.297 19.359 1 98.75 8 ASP B C 1
ATOM 1272 O O . ASP B 1 8 ? 4.117 10.266 19.953 1 98.75 8 ASP B O 1
ATOM 1276 N N . TYR B 1 9 ? 3.902 8.266 18.953 1 98.62 9 TYR B N 1
ATOM 1277 C CA . TYR B 1 9 ? 2.445 8.281 19.031 1 98.62 9 TYR B CA 1
ATOM 1278 C C . TYR B 1 9 ? 1.977 8.422 20.469 1 98.62 9 TYR B C 1
ATOM 1280 O O . TYR B 1 9 ? 0.853 8.859 20.719 1 98.62 9 TYR B O 1
ATOM 1288 N N . LEU B 1 10 ? 2.791 8.016 21.344 1 97.75 10 LEU B N 1
ATOM 1289 C CA . LEU B 1 10 ? 2.408 8.023 22.75 1 97.75 10 LEU B CA 1
ATOM 1290 C C . LEU B 1 10 ? 2.707 9.383 23.391 1 97.75 10 LEU B C 1
ATOM 1292 O O . LEU B 1 10 ? 2.289 9.641 24.516 1 97.75 10 LEU B O 1
ATOM 1296 N N . ASN B 1 11 ? 3.477 10.25 22.734 1 98.5 11 ASN B N 1
ATOM 1297 C CA . ASN B 1 11 ? 3.658 11.641 23.156 1 98.5 11 ASN B CA 1
ATOM 1298 C C . ASN B 1 11 ? 2.42 12.484 22.875 1 98.5 11 ASN B C 1
ATOM 1300 O O . ASN B 1 11 ? 2.021 12.633 21.719 1 98.5 11 ASN B O 1
ATOM 1304 N N . PRO B 1 12 ? 1.82 13.047 23.906 1 98.19 12 PRO B N 1
ATOM 1305 C CA . PRO B 1 12 ? 0.556 13.766 23.703 1 98.19 12 PRO B CA 1
ATOM 1306 C C . PRO B 1 12 ? 0.677 14.914 22.719 1 98.19 12 PRO B C 1
ATOM 1308 O O . PRO B 1 12 ? -0.274 15.211 21.984 1 98.19 12 PRO B O 1
ATOM 1311 N N . THR B 1 13 ? 1.777 15.586 22.703 1 98.5 13 THR B N 1
ATOM 1312 C CA . THR B 1 13 ? 1.981 16.688 21.766 1 98.5 13 THR B CA 1
ATOM 1313 C C . THR B 1 13 ? 2.01 16.172 20.328 1 98.5 13 THR B C 1
ATOM 1315 O O . THR B 1 13 ? 1.394 16.766 19.438 1 98.5 13 THR B O 1
ATOM 1318 N N . HIS B 1 14 ? 2.748 15.07 20.109 1 98.81 14 HIS B N 1
ATOM 1319 C CA . HIS B 1 14 ? 2.801 14.469 18.781 1 98.81 14 HIS B CA 1
ATOM 1320 C C . HIS B 1 14 ? 1.431 13.945 18.359 1 98.81 14 HIS B C 1
ATOM 1322 O O . HIS B 1 14 ? 0.997 14.18 17.234 1 98.81 14 HIS B O 1
ATOM 1328 N N . ALA B 1 15 ? 0.771 13.266 19.312 1 98.75 15 ALA B N 1
ATOM 1329 C CA . ALA B 1 15 ? -0.554 12.711 19.047 1 98.75 15 ALA B CA 1
ATOM 1330 C C . ALA B 1 15 ? -1.534 13.805 18.625 1 98.75 15 ALA B C 1
ATOM 1332 O O . ALA B 1 15 ? -2.262 13.664 17.641 1 98.75 15 ALA B O 1
ATOM 1333 N N . GLN B 1 16 ? -1.502 14.859 19.328 1 98.5 16 GLN B N 1
ATOM 1334 C CA . GLN B 1 16 ? -2.396 15.969 19.031 1 98.5 16 GLN B CA 1
ATOM 1335 C C . GLN B 1 16 ? -2.057 16.609 17.688 1 98.5 16 GLN B C 1
ATOM 1337 O O . GLN B 1 16 ? -2.953 17.016 16.938 1 98.5 16 GLN B O 1
ATOM 1342 N N . ALA B 1 17 ? -0.812 16.766 17.406 1 98.81 17 ALA B N 1
ATOM 1343 C CA . ALA B 1 17 ? -0.382 17.312 16.125 1 98.81 17 ALA B CA 1
ATOM 1344 C C . ALA B 1 17 ? -0.884 16.469 14.961 1 98.81 17 ALA B C 1
ATOM 1346 O O . ALA B 1 17 ? -1.385 17 13.961 1 98.81 17 ALA B O 1
ATOM 1347 N N . ILE B 1 18 ? -0.765 15.125 15.102 1 98.81 18 ILE B N 1
ATOM 1348 C CA . ILE B 1 18 ? -1.231 14.203 14.07 1 98.81 18 ILE B CA 1
ATOM 1349 C C . ILE B 1 18 ? -2.73 14.391 13.852 1 98.81 18 ILE B C 1
ATOM 1351 O O . ILE B 1 18 ? -3.176 14.555 12.711 1 98.81 18 ILE B O 1
ATOM 1355 N N . LEU B 1 19 ? -3.436 14.453 14.922 1 98.44 19 LEU B N 1
ATOM 1356 C CA . LEU B 1 19 ? -4.883 14.602 14.812 1 98.44 19 LEU B CA 1
ATOM 1357 C C . LEU B 1 19 ? -5.25 15.938 14.18 1 98.44 19 LEU B C 1
ATOM 1359 O O . LEU B 1 19 ? -6.113 15.992 13.297 1 98.44 19 LEU B O 1
ATOM 1363 N N . THR B 1 20 ? -4.613 16.984 14.594 1 98 20 THR B N 1
ATOM 1364 C CA . THR B 1 20 ? -4.871 18.328 14.078 1 98 20 THR B CA 1
ATOM 1365 C C . THR B 1 20 ? -4.613 18.391 12.57 1 98 20 THR B C 1
ATOM 1367 O O . THR B 1 20 ? -5.457 18.875 11.812 1 98 20 THR B O 1
ATOM 1370 N N . LEU B 1 21 ? -3.533 17.906 12.148 1 98.5 21 LEU B N 1
ATOM 1371 C CA . LEU B 1 21 ? -3.154 17.953 10.742 1 98.5 21 LEU B CA 1
ATOM 1372 C C . LEU B 1 21 ? -4.035 17.031 9.906 1 98.5 21 LEU B C 1
ATOM 1374 O O . LEU B 1 21 ? -4.402 17.375 8.781 1 98.5 21 LEU B O 1
ATOM 1378 N N . MET B 1 22 ? -4.395 15.875 10.477 1 98.31 22 MET B N 1
ATOM 1379 C CA . MET B 1 22 ? -5.316 14.992 9.766 1 98.31 22 MET B CA 1
ATOM 1380 C C . MET B 1 22 ? -6.676 15.656 9.586 1 98.31 22 MET B C 1
ATOM 1382 O O . MET B 1 22 ? -7.32 15.492 8.547 1 98.31 22 MET B O 1
ATOM 1386 N N . GLN B 1 23 ? -7.082 16.406 10.586 1 96.81 23 GLN B N 1
ATOM 1387 C CA . GLN B 1 23 ? -8.344 17.125 10.484 1 96.81 23 GLN B CA 1
ATOM 1388 C C . GLN B 1 23 ? -8.281 18.203 9.406 1 96.81 23 GLN B C 1
ATOM 1390 O O . GLN B 1 23 ? -9.219 18.359 8.617 1 96.81 23 GLN B O 1
ATOM 1395 N N . VAL B 1 24 ? -7.219 18.891 9.383 1 95.38 24 VAL B N 1
ATOM 1396 C CA . VAL B 1 24 ? -7 19.922 8.367 1 95.38 24 VAL B CA 1
ATOM 1397 C C . VAL B 1 24 ? -7.039 19.297 6.977 1 95.38 24 VAL B C 1
ATOM 1399 O O . VAL B 1 24 ? -7.699 19.812 6.074 1 95.38 24 VAL B O 1
ATOM 1402 N N . TYR B 1 25 ? -6.387 18.188 6.852 1 94.94 25 TYR B N 1
ATOM 1403 C CA . TYR B 1 25 ? -6.305 17.469 5.578 1 94.94 25 TYR B CA 1
ATOM 1404 C C . TYR B 1 25 ? -7.676 16.969 5.148 1 94.94 25 TYR B C 1
ATOM 1406 O O . TYR B 1 25 ? -8.062 17.094 3.984 1 94.94 25 TYR B O 1
ATOM 1414 N N . ALA B 1 26 ? -8.391 16.344 6.086 1 94.38 26 ALA B N 1
ATOM 1415 C CA . ALA B 1 26 ? -9.695 15.758 5.793 1 94.38 26 ALA B CA 1
ATOM 1416 C C . ALA B 1 26 ? -10.656 16.812 5.246 1 94.38 26 ALA B C 1
ATOM 1418 O O . ALA B 1 26 ? -11.5 16.5 4.395 1 94.38 26 ALA B O 1
ATOM 1419 N N . LYS B 1 27 ? -10.508 18.016 5.652 1 92.62 27 LYS B N 1
ATOM 1420 C CA . LYS B 1 27 ? -11.398 19.094 5.242 1 92.62 27 LYS B CA 1
ATOM 1421 C C . LYS B 1 27 ? -10.984 19.656 3.887 1 92.62 27 LYS B C 1
ATOM 1423 O O . LYS B 1 27 ? -11.766 20.359 3.24 1 92.62 27 LYS B O 1
ATOM 1428 N N . ASP B 1 28 ? -9.766 19.422 3.516 1 87.69 28 ASP B N 1
ATOM 1429 C CA . ASP B 1 28 ? -9.273 19.859 2.215 1 87.69 28 ASP B CA 1
ATOM 1430 C C . ASP B 1 28 ? -9.977 19.125 1.079 1 87.69 28 ASP B C 1
ATOM 1432 O O . ASP B 1 28 ? -10.328 17.953 1.218 1 87.69 28 ASP B O 1
ATOM 1436 N N . PRO B 1 29 ? -10.18 19.797 -0.035 1 79.31 29 PRO B N 1
ATOM 1437 C CA . PRO B 1 29 ? -10.805 19.141 -1.179 1 79.31 29 PRO B CA 1
ATOM 1438 C C . PRO B 1 29 ? -10.078 17.859 -1.59 1 79.31 29 PRO B C 1
ATOM 1440 O O . PRO B 1 29 ? -10.719 16.906 -2.041 1 79.31 29 PRO B O 1
ATOM 1443 N N . MET B 1 30 ? -8.805 17.75 -1.335 1 79.25 30 MET B N 1
ATOM 1444 C CA . MET B 1 30 ? -8.016 16.578 -1.71 1 79.25 30 MET B CA 1
ATOM 1445 C C . MET B 1 30 ? -8.125 15.484 -0.651 1 79.25 30 MET B C 1
ATOM 1447 O O . MET B 1 30 ? -7.789 14.328 -0.911 1 79.25 30 MET B O 1
ATOM 1451 N N . GLY B 1 31 ? -8.539 15.875 0.518 1 80.25 31 GLY B N 1
ATOM 1452 C CA . GLY B 1 31 ? -8.625 14.922 1.613 1 80.25 31 GLY B CA 1
ATOM 1453 C C . GLY B 1 31 ? -10.023 14.383 1.824 1 80.25 31 GLY B C 1
ATOM 1454 O O . GLY B 1 31 ? -10.289 13.695 2.812 1 80.25 31 GLY B O 1
ATOM 1455 N N . GLY B 1 32 ? -10.922 14.734 1.06 1 81.12 32 GLY B N 1
ATOM 1456 C CA . GLY B 1 32 ? -12.297 14.258 1.159 1 81.12 32 GLY B CA 1
ATOM 1457 C C . GLY B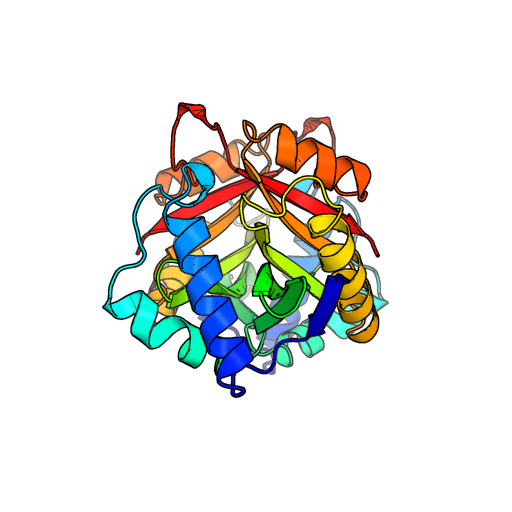 1 32 ? -13.305 15.375 1.33 1 81.12 32 GLY B C 1
ATOM 1458 O O . GLY B 1 32 ? -14.5 15.172 1.103 1 81.12 32 GLY B O 1
ATOM 1459 N N . GLY B 1 33 ? -12.797 16.453 1.861 1 86.88 33 GLY B N 1
ATOM 1460 C CA . GLY B 1 33 ? -13.664 17.625 1.957 1 86.88 33 GLY B CA 1
ATOM 1461 C C . GLY B 1 33 ? -14.602 17.578 3.148 1 86.88 33 GLY B C 1
ATOM 1462 O O . GLY B 1 33 ? -15.5 18.406 3.271 1 86.88 33 GLY B O 1
ATOM 1463 N N . THR B 1 34 ? -14.555 16.562 3.926 1 91.44 34 THR B N 1
ATOM 1464 C CA . THR B 1 34 ? -15.352 16.375 5.137 1 91.44 34 THR B CA 1
ATOM 1465 C C . THR B 1 34 ? -14.461 16.047 6.324 1 91.44 34 THR B C 1
ATOM 1467 O O . THR B 1 34 ? -13.484 15.297 6.188 1 91.44 34 THR B O 1
ATOM 1470 N N . PRO B 1 35 ? -14.852 16.609 7.492 1 94.62 35 PRO B N 1
ATOM 1471 C CA . PRO B 1 35 ? -14.039 16.281 8.664 1 94.62 35 PRO B CA 1
ATOM 1472 C C . PRO B 1 35 ? -14.047 14.789 8.992 1 94.62 35 PRO B C 1
ATOM 1474 O O . PRO B 1 35 ? -14.977 14.07 8.617 1 94.62 35 PRO B O 1
ATOM 1477 N N . LEU B 1 36 ? -13.023 14.383 9.68 1 96.38 36 LEU B N 1
ATOM 1478 C CA . LEU B 1 36 ? -13.047 13.031 10.234 1 96.38 36 LEU B CA 1
ATOM 1479 C C . LEU B 1 36 ? -14.242 12.852 11.172 1 96.38 36 LEU B C 1
ATOM 1481 O O . LEU B 1 36 ? -14.578 13.766 11.938 1 96.38 36 LEU B O 1
ATOM 1485 N N . SER B 1 37 ? -14.852 11.734 11.062 1 96.56 37 SER B N 1
ATOM 1486 C CA . SER B 1 37 ? -15.898 11.461 12.047 1 96.56 37 SER B CA 1
ATOM 1487 C C . SER B 1 37 ? -15.328 11.414 13.461 1 96.56 37 SER B C 1
ATOM 1489 O O . SER B 1 37 ? -14.133 11.18 13.641 1 96.56 37 SER B O 1
ATOM 1491 N N . ASP B 1 38 ? -16.188 11.594 14.43 1 97.25 38 ASP B N 1
ATOM 1492 C CA . ASP B 1 38 ? -15.758 11.57 15.828 1 97.25 38 ASP B CA 1
ATOM 1493 C C . ASP B 1 38 ? -15.133 10.227 16.188 1 97.25 38 ASP B C 1
ATOM 1495 O O . ASP B 1 38 ? -14.109 10.188 16.875 1 97.25 38 ASP B O 1
ATOM 1499 N N . ASP B 1 39 ? -15.711 9.203 15.742 1 97.75 39 ASP B N 1
ATOM 1500 C CA . ASP B 1 39 ? -15.211 7.863 16.047 1 97.75 39 ASP B CA 1
ATOM 1501 C C . ASP B 1 39 ? -13.805 7.668 15.477 1 97.75 39 ASP B C 1
ATOM 1503 O O . ASP B 1 39 ? -12.938 7.098 16.141 1 97.75 39 ASP B O 1
ATOM 1507 N N . VAL B 1 40 ? -13.602 8.148 14.266 1 97.81 40 VAL B N 1
ATOM 1508 C CA . VAL B 1 40 ? -12.297 8.023 13.625 1 97.81 40 VAL B CA 1
ATOM 1509 C C . VAL B 1 40 ? -11.273 8.883 14.375 1 97.81 40 VAL B C 1
ATOM 1511 O O . VAL B 1 40 ? -10.18 8.406 14.703 1 97.81 40 VAL B O 1
ATOM 1514 N N . ALA B 1 41 ? -11.664 10.109 14.625 1 97.81 41 ALA B N 1
ATOM 1515 C CA . ALA B 1 41 ? -10.758 11.031 15.305 1 97.81 41 ALA B CA 1
ATOM 1516 C C . ALA B 1 41 ? -10.336 10.477 16.656 1 97.81 41 ALA B C 1
ATOM 1518 O O . ALA B 1 41 ? -9.172 10.594 17.047 1 97.81 41 ALA B O 1
ATOM 1519 N N . GLU B 1 42 ? -11.203 9.844 17.344 1 97.81 42 GLU B N 1
ATOM 1520 C CA . GLU B 1 42 ? -10.945 9.32 18.688 1 97.81 42 GLU B CA 1
ATOM 1521 C C . GLU B 1 42 ? -10.039 8.094 18.641 1 97.81 42 GLU B C 1
ATOM 1523 O O . GLU B 1 42 ? -9.258 7.863 19.562 1 97.81 42 GLU B O 1
ATOM 1528 N N . ALA B 1 43 ? -10.07 7.344 17.578 1 98.31 43 ALA B N 1
ATOM 1529 C CA . ALA B 1 43 ? -9.398 6.047 17.531 1 98.31 43 ALA B CA 1
ATOM 1530 C C . ALA B 1 43 ? -8.086 6.145 16.75 1 98.31 43 ALA B C 1
ATOM 1532 O O . ALA B 1 43 ? -7.211 5.285 16.891 1 98.31 43 ALA B O 1
ATOM 1533 N N . LEU B 1 44 ? -7.91 7.117 15.977 1 98.62 44 LEU B N 1
ATOM 1534 C CA . LEU B 1 44 ? -6.922 7.148 14.906 1 98.62 44 LEU B CA 1
ATOM 1535 C C . LEU B 1 44 ? -5.512 6.973 15.461 1 98.62 44 LEU B C 1
ATOM 1537 O O . LEU B 1 44 ? -4.797 6.043 15.078 1 98.62 44 LEU B O 1
ATOM 1541 N N . VAL B 1 45 ? -5.07 7.797 16.344 1 98.75 45 VAL B N 1
ATOM 1542 C CA . VAL B 1 45 ? -3.686 7.816 16.812 1 98.75 45 VAL B CA 1
ATOM 1543 C C . VAL B 1 45 ? -3.377 6.52 17.562 1 98.75 45 VAL B C 1
ATOM 1545 O O . VAL B 1 45 ? -2.309 5.93 17.375 1 98.75 45 VAL B O 1
ATOM 1548 N N . GLU B 1 46 ? -4.301 6.094 18.391 1 98.56 46 GLU B N 1
ATOM 1549 C CA . GLU B 1 46 ? -4.129 4.844 19.125 1 98.56 46 GLU B CA 1
ATOM 1550 C C . GLU B 1 46 ? -3.961 3.662 18.172 1 98.56 46 GLU B C 1
ATOM 1552 O O . GLU B 1 46 ? -3.102 2.805 18.375 1 98.56 46 GLU B O 1
ATOM 1557 N N . ARG B 1 47 ? -4.766 3.596 17.172 1 98.69 47 ARG B N 1
ATOM 1558 C CA . ARG B 1 47 ? -4.711 2.479 16.234 1 98.69 47 ARG B CA 1
ATOM 1559 C C . ARG B 1 47 ? -3.463 2.557 15.367 1 98.69 47 ARG B C 1
ATOM 1561 O O . ARG B 1 47 ? -2.893 1.527 15 1 98.69 47 ARG B O 1
ATOM 1568 N N . LEU B 1 48 ? -3.07 3.791 15.008 1 98.75 48 LEU B N 1
ATOM 1569 C CA . LEU B 1 48 ? -1.794 3.947 14.32 1 98.75 48 LEU B CA 1
ATOM 1570 C C . LEU B 1 48 ? -0.644 3.445 15.188 1 98.75 48 LEU B C 1
ATOM 1572 O O . LEU B 1 48 ? 0.243 2.74 14.703 1 98.75 48 LEU B O 1
ATOM 1576 N N . ALA B 1 49 ? -0.668 3.793 16.438 1 98.69 49 ALA B N 1
ATOM 1577 C CA . ALA B 1 49 ? 0.367 3.381 17.375 1 98.69 49 ALA B CA 1
ATOM 1578 C C . ALA B 1 49 ? 0.471 1.859 17.453 1 98.69 49 ALA B C 1
ATOM 1580 O O . ALA B 1 49 ? 1.562 1.312 17.625 1 98.69 49 ALA B O 1
ATOM 1581 N N . ALA B 1 50 ? -0.633 1.215 17.312 1 98.38 50 ALA B N 1
ATOM 1582 C CA . ALA B 1 50 ? -0.706 -0.235 17.484 1 98.38 50 ALA B CA 1
ATOM 1583 C C . ALA B 1 50 ? -0.42 -0.951 16.172 1 98.38 50 ALA B C 1
ATOM 1585 O O . ALA B 1 50 ? -0.196 -2.164 16.156 1 98.38 50 ALA B O 1
ATOM 1586 N N . PHE B 1 51 ? -0.415 -0.299 15.086 1 98.31 51 PHE B N 1
ATOM 1587 C CA . PHE B 1 51 ? -0.237 -0.931 13.781 1 98.31 51 PHE B CA 1
ATOM 1588 C C . PHE B 1 51 ? 1.239 -1.179 13.5 1 98.31 51 PHE B C 1
ATOM 1590 O O . PHE B 1 51 ? 2.033 -0.237 13.445 1 98.31 51 PHE B O 1
ATOM 1597 N N . PRO B 1 52 ? 1.644 -2.34 13.227 1 97.81 52 PRO B N 1
ATOM 1598 C CA . PRO B 1 52 ? 3.051 -2.73 13.344 1 97.81 52 PRO B CA 1
ATOM 1599 C C . PRO B 1 52 ? 3.943 -2.053 12.305 1 97.81 52 PRO B C 1
ATOM 1601 O O . PRO B 1 52 ? 5.152 -1.938 12.508 1 97.81 52 PRO B O 1
ATOM 1604 N N . THR B 1 53 ? 3.383 -1.582 11.188 1 98.56 53 THR B N 1
ATOM 1605 C CA . THR B 1 53 ? 4.223 -1.056 10.117 1 98.56 53 THR B CA 1
ATOM 1606 C C . THR B 1 53 ? 4.066 0.458 10 1 98.56 53 THR B C 1
ATOM 1608 O O . THR B 1 53 ? 4.609 1.074 9.078 1 98.56 53 THR B O 1
ATOM 1611 N N . ALA B 1 54 ? 3.357 1.044 10.93 1 98.81 54 ALA B N 1
ATOM 1612 C CA . ALA B 1 54 ? 3.066 2.473 10.844 1 98.81 54 ALA B CA 1
ATOM 1613 C C . ALA B 1 54 ? 4.195 3.301 11.453 1 98.81 54 ALA B C 1
ATOM 1615 O O . ALA B 1 54 ? 4.77 2.926 12.477 1 98.81 54 ALA B O 1
ATOM 1616 N N . PHE B 1 55 ? 4.496 4.379 10.836 1 98.88 55 PHE B N 1
ATOM 1617 C CA . PHE B 1 55 ? 5.27 5.449 11.445 1 98.88 55 PHE B CA 1
ATOM 1618 C C . PHE B 1 55 ? 4.898 6.801 10.844 1 98.88 55 PHE B C 1
ATOM 1620 O O . PHE B 1 55 ? 4.309 6.859 9.766 1 98.88 55 PHE B O 1
ATOM 1627 N N . ALA B 1 56 ? 5.227 7.852 11.516 1 98.94 56 ALA B N 1
ATOM 1628 C CA . ALA B 1 56 ? 4.906 9.203 11.07 1 98.94 56 ALA B CA 1
ATOM 1629 C C . ALA B 1 56 ? 6.094 10.141 11.258 1 98.94 56 ALA B C 1
ATOM 1631 O O . ALA B 1 56 ? 6.906 9.953 12.172 1 98.94 56 ALA B O 1
ATOM 1632 N N . VAL B 1 57 ? 6.219 11.055 10.391 1 98.94 57 VAL B N 1
ATOM 1633 C CA . VAL B 1 57 ? 7.16 12.164 10.5 1 98.94 57 VAL B CA 1
ATOM 1634 C C . VAL B 1 57 ? 6.395 13.477 10.633 1 98.94 57 VAL B C 1
ATOM 1636 O O . VAL B 1 57 ? 5.426 13.711 9.898 1 98.94 57 VAL B O 1
ATOM 1639 N N . LEU B 1 58 ? 6.793 14.297 11.555 1 98.94 58 LEU B N 1
ATOM 1640 C CA . LEU B 1 58 ? 6.137 15.57 11.828 1 98.94 58 LEU B CA 1
ATOM 1641 C C . LEU B 1 58 ? 7.074 16.734 11.547 1 98.94 58 LEU B C 1
ATOM 1643 O O . LEU B 1 58 ? 8.289 16.625 11.727 1 98.94 58 LEU B O 1
ATOM 1647 N N . ALA B 1 59 ? 6.496 17.797 11.117 1 98.94 59 ALA B N 1
ATOM 1648 C CA . ALA B 1 59 ? 7.168 19.094 11.047 1 98.94 59 ALA B CA 1
ATOM 1649 C C . ALA B 1 59 ? 6.5 20.109 11.977 1 98.94 59 ALA B C 1
ATOM 1651 O O . ALA B 1 59 ? 5.273 20.234 11.984 1 98.94 59 ALA B O 1
ATOM 1652 N N . PHE B 1 60 ? 7.27 20.781 12.773 1 98.75 60 PHE B N 1
ATOM 1653 C CA . PHE B 1 60 ? 6.816 21.906 13.586 1 98.75 60 PHE B CA 1
ATOM 1654 C C . PHE B 1 60 ? 7.508 23.203 13.156 1 98.75 60 PHE B C 1
ATOM 1656 O O . PHE B 1 60 ? 8.703 23.203 12.859 1 98.75 60 PHE B O 1
ATOM 1663 N N . VAL B 1 61 ? 6.75 24.234 13.047 1 98.31 61 VAL B N 1
ATOM 1664 C CA . VAL B 1 61 ? 7.289 25.578 12.859 1 98.31 61 VAL B CA 1
ATOM 1665 C C . VAL B 1 61 ? 6.965 26.438 14.078 1 98.31 61 VAL B C 1
ATOM 1667 O O . VAL B 1 61 ? 5.797 26.703 14.367 1 98.31 61 VAL B O 1
ATOM 1670 N N . GLU B 1 62 ? 8.008 26.828 14.766 1 96.62 62 GLU B N 1
ATOM 1671 C CA . GLU B 1 62 ? 7.832 27.609 15.992 1 96.62 62 GLU B CA 1
ATOM 1672 C C . GLU B 1 62 ? 6.848 26.922 16.938 1 96.62 62 GLU B C 1
ATOM 1674 O O . GLU B 1 62 ? 5.926 27.562 17.453 1 96.62 62 GLU B O 1
ATOM 1679 N N . GLY B 1 63 ? 6.91 25.578 17.016 1 96.25 63 GLY B N 1
ATOM 1680 C CA . GLY B 1 63 ? 6.125 24.797 17.953 1 96.25 63 GLY B CA 1
ATOM 1681 C C . GLY B 1 63 ? 4.746 24.453 17.438 1 96.25 63 GLY B C 1
ATOM 1682 O O . GLY B 1 63 ? 4.008 23.703 18.078 1 96.25 63 GLY B O 1
ATOM 1683 N N . GLN B 1 64 ? 4.375 24.969 16.234 1 97.94 64 GLN B N 1
ATOM 1684 C CA . GLN B 1 64 ? 3.066 24.688 15.656 1 97.94 64 GLN B CA 1
ATOM 1685 C C . GLN B 1 64 ? 3.137 23.531 14.672 1 97.94 64 GLN B C 1
ATOM 1687 O O . GLN B 1 64 ? 4.07 23.453 13.867 1 97.94 64 GLN B O 1
ATOM 1692 N N . PRO B 1 65 ? 2.166 22.641 14.836 1 98.62 65 PRO B N 1
ATOM 1693 C CA . PRO B 1 65 ? 2.145 21.578 13.82 1 98.62 65 PRO B CA 1
ATOM 1694 C C . PRO B 1 65 ? 2.008 22.125 12.398 1 98.62 65 PRO B C 1
ATOM 1696 O O . PRO B 1 65 ? 1.033 22.828 12.094 1 98.62 65 PRO B O 1
ATOM 1699 N N . ALA B 1 66 ? 2.975 21.828 11.531 1 98.75 66 ALA B N 1
ATOM 1700 C CA . ALA B 1 66 ? 3.041 22.422 10.195 1 98.75 66 ALA B CA 1
ATOM 1701 C C . ALA B 1 66 ? 2.941 21.359 9.109 1 98.75 66 ALA B C 1
ATOM 1703 O O . ALA B 1 66 ? 2.486 21.641 8 1 98.75 66 ALA B O 1
ATOM 1704 N N . GLY B 1 67 ? 3.371 20.141 9.391 1 98.81 67 GLY B N 1
ATOM 1705 C CA . GLY B 1 67 ? 3.361 19.094 8.391 1 98.81 67 GLY B CA 1
ATOM 1706 C C . GLY B 1 67 ? 3.346 17.703 9 1 98.81 67 GLY B C 1
ATOM 1707 O O . GLY B 1 67 ? 3.746 17.516 10.148 1 98.81 67 GLY B O 1
ATOM 1708 N N . LEU B 1 68 ? 2.846 16.766 8.242 1 98.88 68 LEU B N 1
ATOM 1709 C CA . LEU B 1 68 ? 2.709 15.375 8.648 1 98.88 68 LEU B CA 1
ATOM 1710 C C . LEU B 1 68 ? 2.865 14.438 7.457 1 98.88 68 LEU B C 1
ATOM 1712 O O . LEU B 1 68 ? 2.324 14.711 6.379 1 98.88 68 LEU B O 1
ATOM 1716 N N . ALA B 1 69 ? 3.645 13.43 7.613 1 98.94 69 ALA B N 1
ATOM 1717 C CA . ALA B 1 69 ? 3.615 12.281 6.715 1 98.94 69 ALA B CA 1
ATOM 1718 C C . ALA B 1 69 ? 3.301 10.992 7.48 1 98.94 69 ALA B C 1
ATOM 1720 O O . ALA B 1 69 ? 4.043 10.609 8.383 1 98.94 69 ALA B O 1
ATOM 1721 N N . ASN B 1 70 ? 2.156 10.406 7.207 1 98.88 70 ASN B N 1
ATOM 1722 C CA . ASN B 1 70 ? 1.876 9.047 7.66 1 98.88 70 ASN B CA 1
ATOM 1723 C C . ASN B 1 70 ? 2.42 8.008 6.68 1 98.88 70 ASN B C 1
ATOM 1725 O O . ASN B 1 70 ? 2.135 8.062 5.484 1 98.88 70 ASN B O 1
ATOM 1729 N N . CYS B 1 71 ? 3.174 7.074 7.184 1 98.94 71 CYS B N 1
ATOM 1730 C CA . CYS B 1 71 ? 3.822 6.082 6.332 1 98.94 71 CYS B CA 1
ATOM 1731 C C . CYS B 1 71 ? 3.59 4.672 6.863 1 98.94 71 CYS B C 1
ATOM 1733 O O . CYS B 1 71 ? 3.402 4.484 8.07 1 98.94 71 CYS B O 1
ATOM 1735 N N . PHE B 1 72 ? 3.617 3.754 5.977 1 98.88 72 PHE B N 1
ATOM 1736 C CA . PHE B 1 72 ? 3.516 2.336 6.309 1 98.88 72 PHE B CA 1
ATOM 1737 C C . PHE B 1 72 ? 4.59 1.533 5.582 1 98.88 72 PHE B C 1
ATOM 1739 O O . PHE B 1 72 ? 4.859 1.77 4.402 1 98.88 72 PHE B O 1
ATOM 1746 N N . GLU B 1 73 ? 5.215 0.655 6.309 1 98.75 73 GLU B N 1
ATOM 1747 C CA . GLU B 1 73 ? 6.121 -0.282 5.648 1 98.75 73 GLU B CA 1
ATOM 1748 C C . GLU B 1 73 ? 5.348 -1.341 4.867 1 98.75 73 GLU B C 1
ATOM 1750 O O . GLU B 1 73 ? 4.355 -1.881 5.359 1 98.75 73 GLU B O 1
ATOM 1755 N N . GLY B 1 74 ? 5.723 -1.56 3.65 1 98.56 74 GLY B N 1
ATOM 1756 C CA . GLY B 1 74 ? 5.293 -2.664 2.809 1 98.56 74 GLY B CA 1
ATOM 1757 C C . GLY B 1 74 ? 6.43 -3.582 2.398 1 98.56 74 GLY B C 1
ATOM 1758 O O . GLY B 1 74 ? 7.469 -3.623 3.061 1 98.56 74 GLY B O 1
ATOM 1759 N N . PHE B 1 75 ? 6.18 -4.336 1.353 1 98.75 75 PHE B N 1
ATOM 1760 C CA . PHE B 1 75 ? 7.164 -5.336 0.957 1 98.75 75 PHE B CA 1
ATOM 1761 C C . PHE B 1 75 ? 7.18 -5.508 -0.557 1 98.75 75 PHE B C 1
ATOM 1763 O O . PHE B 1 75 ? 6.125 -5.555 -1.193 1 98.75 75 PHE B O 1
ATOM 1770 N N . SER B 1 76 ? 8.336 -5.523 -1.117 1 97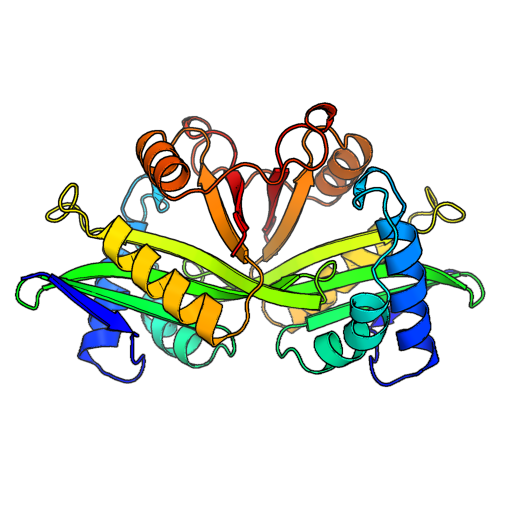.88 76 SER B N 1
ATOM 1771 C CA . SER B 1 76 ? 8.531 -5.82 -2.533 1 97.88 76 SER B CA 1
ATOM 1772 C C . SER B 1 76 ? 8.852 -7.293 -2.75 1 97.88 76 SER B C 1
ATOM 1774 O O . SER B 1 76 ? 9.93 -7.762 -2.361 1 97.88 76 SER B O 1
ATOM 1776 N N . THR B 1 77 ? 7.984 -7.98 -3.402 1 97.75 77 THR B N 1
ATOM 1777 C CA . THR B 1 77 ? 8.203 -9.406 -3.654 1 97.75 77 THR B CA 1
ATOM 1778 C C . THR B 1 77 ? 9.32 -9.609 -4.676 1 97.75 77 THR B C 1
ATOM 1780 O O . THR B 1 77 ? 10.039 -10.602 -4.617 1 97.75 77 THR B O 1
ATOM 1783 N N . PHE B 1 78 ? 9.547 -8.672 -5.574 1 95.62 78 PHE B N 1
ATOM 1784 C CA . PHE B 1 78 ? 10.555 -8.812 -6.617 1 95.62 78 PHE B CA 1
ATOM 1785 C C . PHE B 1 78 ? 11.945 -8.492 -6.078 1 95.62 78 PHE B C 1
ATOM 1787 O O . PHE B 1 78 ? 12.945 -8.953 -6.625 1 95.62 78 PHE B O 1
ATOM 1794 N N . ALA B 1 79 ? 11.977 -7.703 -5.023 1 97.25 79 ALA B N 1
ATOM 1795 C CA . ALA B 1 79 ? 13.266 -7.363 -4.422 1 97.25 79 ALA B CA 1
ATOM 1796 C C . ALA B 1 79 ? 13.5 -8.172 -3.148 1 97.25 79 ALA B C 1
ATOM 1798 O O . ALA B 1 79 ? 14.625 -8.219 -2.635 1 97.25 79 ALA B O 1
ATOM 1799 N N . ALA B 1 80 ? 12.414 -8.797 -2.66 1 98.31 80 ALA B N 1
ATOM 1800 C CA . ALA B 1 80 ? 12.438 -9.453 -1.357 1 98.31 80 ALA B CA 1
ATOM 1801 C C . ALA B 1 80 ? 12.969 -8.523 -0.278 1 98.31 80 ALA B C 1
ATOM 1803 O O . ALA B 1 80 ? 13.82 -8.906 0.523 1 98.31 80 ALA B O 1
ATOM 1804 N N . LYS B 1 81 ? 12.516 -7.273 -0.277 1 98.5 81 LYS B N 1
ATOM 1805 C CA . LYS B 1 81 ? 12.906 -6.219 0.652 1 98.5 81 LYS B CA 1
ATOM 1806 C C . LYS B 1 81 ? 11.703 -5.371 1.062 1 98.5 81 LYS B C 1
ATOM 1808 O O . LYS B 1 81 ? 10.711 -5.301 0.335 1 98.5 81 LYS B O 1
ATOM 1813 N N . PRO B 1 82 ? 11.812 -4.723 2.227 1 98.62 82 PRO B N 1
ATOM 1814 C CA . PRO B 1 82 ? 10.773 -3.758 2.586 1 98.62 82 PRO B CA 1
ATOM 1815 C C . PRO B 1 82 ? 10.711 -2.576 1.621 1 98.62 82 PRO B C 1
ATOM 1817 O O . PRO B 1 82 ? 11.656 -2.332 0.872 1 98.62 82 PRO B O 1
ATOM 1820 N N . LEU B 1 83 ? 9.602 -1.937 1.551 1 98.81 83 LEU B N 1
ATOM 1821 C CA . LEU B 1 83 ? 9.383 -0.618 0.964 1 98.81 83 LEU B CA 1
ATOM 1822 C C . LEU B 1 83 ? 8.641 0.294 1.934 1 98.81 83 LEU B C 1
ATOM 1824 O O . LEU B 1 83 ? 8.125 -0.167 2.953 1 98.81 83 LEU B O 1
ATOM 1828 N N . ILE B 1 84 ? 8.703 1.597 1.711 1 98.88 84 ILE B N 1
ATOM 1829 C CA . ILE B 1 84 ? 7.93 2.543 2.506 1 98.88 84 ILE B CA 1
ATOM 1830 C C . ILE B 1 84 ? 6.859 3.193 1.634 1 98.88 84 ILE B C 1
ATOM 1832 O O . ILE B 1 84 ? 7.16 3.73 0.566 1 98.88 84 ILE B O 1
ATOM 1836 N N . ASN B 1 85 ? 5.664 3.1 2.031 1 98.81 85 ASN B N 1
ATOM 1837 C CA . ASN B 1 85 ? 4.574 3.812 1.378 1 98.81 85 ASN B CA 1
ATOM 1838 C C . ASN B 1 85 ? 4.23 5.105 2.111 1 98.81 85 ASN B C 1
ATOM 1840 O O . ASN B 1 85 ? 3.898 5.082 3.299 1 98.81 85 ASN B O 1
ATOM 1844 N N . VAL B 1 86 ? 4.395 6.227 1.446 1 98.75 86 VAL B N 1
ATOM 1845 C CA . VAL B 1 86 ? 3.893 7.492 1.97 1 98.75 86 VAL B CA 1
ATOM 1846 C C . VAL B 1 86 ? 2.391 7.598 1.714 1 98.75 86 VAL B C 1
ATOM 1848 O O . VAL B 1 86 ? 1.965 7.906 0.598 1 98.75 86 VAL B O 1
ATOM 1851 N N . HIS B 1 87 ? 1.628 7.426 2.725 1 98 87 HIS B N 1
ATOM 1852 C CA . HIS B 1 87 ? 0.18 7.27 2.641 1 98 87 HIS B CA 1
ATOM 1853 C C . HIS B 1 87 ? -0.522 8.625 2.691 1 98 87 HIS B C 1
ATOM 1855 O O . HIS B 1 87 ? -1.49 8.852 1.963 1 98 87 HIS B O 1
ATOM 1861 N N . ASP B 1 88 ? -0.127 9.492 3.588 1 97.19 88 ASP B N 1
ATOM 1862 C CA . ASP B 1 88 ? -0.57 10.875 3.709 1 97.19 88 ASP B CA 1
ATOM 1863 C C . ASP B 1 88 ? 0.619 11.836 3.697 1 97.19 88 ASP B C 1
ATOM 1865 O O . ASP B 1 88 ? 1.638 11.578 4.34 1 97.19 88 ASP B O 1
ATOM 1869 N N . LEU B 1 89 ? 0.488 12.859 2.984 1 97.69 89 LEU B N 1
ATOM 1870 C CA . LEU B 1 89 ? 1.4 14 3.041 1 97.69 89 LEU B CA 1
ATOM 1871 C C . LEU B 1 89 ? 0.631 15.305 3.213 1 97.69 89 LEU B C 1
ATOM 1873 O O . LEU B 1 89 ? -0.113 15.711 2.318 1 97.69 89 LEU B O 1
ATOM 1877 N N . ILE B 1 90 ? 0.841 15.906 4.324 1 97.69 90 ILE B N 1
ATOM 1878 C CA . ILE B 1 90 ? 0.054 17.078 4.691 1 97.69 90 ILE B CA 1
ATOM 1879 C C . ILE B 1 90 ? 0.984 18.219 5.07 1 97.69 90 ILE B C 1
ATOM 1881 O O . ILE B 1 90 ? 1.895 18.062 5.883 1 97.69 90 ILE B O 1
ATOM 1885 N N . VAL B 1 91 ? 0.789 19.312 4.477 1 97.69 91 VAL B N 1
ATOM 1886 C CA . VAL B 1 91 ? 1.336 20.578 4.941 1 97.69 91 VAL B CA 1
ATOM 1887 C C . VAL B 1 91 ? 0.2 21.562 5.215 1 97.69 91 VAL B C 1
ATOM 1889 O O . VAL B 1 91 ? -0.634 21.812 4.344 1 97.69 91 VAL B O 1
ATOM 1892 N N . ALA B 1 92 ? 0.124 22.016 6.445 1 97.38 92 ALA B N 1
ATOM 1893 C CA . ALA B 1 92 ? -0.915 22.984 6.785 1 97.38 92 ALA B CA 1
ATOM 1894 C C . ALA B 1 92 ? -0.874 24.172 5.844 1 97.38 92 ALA B C 1
ATOM 1896 O O . ALA B 1 92 ? 0.204 24.656 5.48 1 97.38 92 ALA B O 1
ATOM 1897 N N . PRO B 1 93 ? -2.016 24.719 5.516 1 95.75 93 PRO B N 1
ATOM 1898 C CA . PRO B 1 93 ? -2.09 25.797 4.523 1 95.75 93 PRO B CA 1
ATOM 1899 C C . PRO B 1 93 ? -1.185 26.969 4.863 1 95.75 93 PRO B C 1
ATOM 1901 O O . PRO B 1 93 ? -0.499 27.5 3.984 1 95.75 93 PRO B O 1
ATOM 1904 N N . ALA B 1 94 ? -1.103 27.344 6.059 1 96.12 94 ALA B N 1
ATOM 1905 C CA . ALA B 1 94 ? -0.351 28.531 6.492 1 96.12 94 ALA B CA 1
ATOM 1906 C C . ALA B 1 94 ? 1.147 28.328 6.285 1 96.12 94 ALA B C 1
ATOM 1908 O O . ALA B 1 94 ? 1.919 29.281 6.312 1 96.12 94 ALA B O 1
ATOM 1909 N N . PHE B 1 95 ? 1.55 27.109 6.031 1 97.38 95 PHE B N 1
ATOM 1910 C CA . PHE B 1 95 ? 2.98 26.828 6.004 1 97.38 95 PHE B CA 1
ATOM 1911 C C . PHE B 1 95 ? 3.398 26.281 4.641 1 97.38 95 PHE B C 1
ATOM 1913 O O . PHE B 1 95 ? 4.52 25.797 4.477 1 97.38 95 PHE B O 1
ATOM 1920 N N . ARG B 1 96 ? 2.504 26.312 3.668 1 95.5 96 ARG B N 1
ATOM 1921 C CA . ARG B 1 96 ? 2.812 25.797 2.334 1 95.5 96 ARG B CA 1
ATOM 1922 C C . ARG B 1 96 ? 3.779 26.734 1.605 1 95.5 96 ARG B C 1
ATOM 1924 O O . ARG B 1 96 ? 3.859 27.922 1.917 1 95.5 96 ARG B O 1
ATOM 1931 N N . GLY B 1 97 ? 4.547 26.094 0.722 1 94.75 97 GLY B N 1
ATOM 1932 C CA . GLY B 1 97 ? 5.5 26.859 -0.056 1 94.75 97 GLY B CA 1
ATOM 1933 C C . GLY B 1 97 ? 6.773 27.172 0.702 1 94.75 97 GLY B C 1
ATOM 1934 O O . GLY B 1 97 ? 7.539 28.062 0.305 1 94.75 97 GLY B O 1
ATOM 1935 N N . GLN B 1 98 ? 6.98 26.5 1.806 1 96.31 98 GLN B N 1
ATOM 1936 C CA . GLN B 1 98 ? 8.125 26.797 2.656 1 96.31 98 GLN B CA 1
ATOM 1937 C C . GLN B 1 98 ? 9.102 25.625 2.705 1 96.31 98 GLN B C 1
ATOM 1939 O O . GLN B 1 98 ? 9.984 25.578 3.562 1 96.31 98 GLN B O 1
ATOM 1944 N N . GLY B 1 99 ? 8.93 24.641 1.878 1 97.19 99 GLY B N 1
ATOM 1945 C CA . GLY B 1 99 ? 9.867 23.531 1.781 1 97.19 99 GLY B CA 1
ATOM 1946 C C . GLY B 1 99 ? 9.586 22.422 2.783 1 97.19 99 GLY B C 1
ATOM 1947 O O . GLY B 1 99 ? 10.398 21.5 2.945 1 97.19 99 GLY B O 1
ATOM 1948 N N . ILE B 1 100 ? 8.5 22.453 3.436 1 98.31 100 ILE B N 1
ATOM 1949 C CA . ILE B 1 100 ? 8.188 21.531 4.512 1 98.31 100 ILE B CA 1
ATOM 1950 C C . ILE B 1 100 ? 8 20.125 3.938 1 98.31 100 ILE B C 1
ATOM 1952 O O . ILE B 1 100 ? 8.523 19.141 4.484 1 98.31 100 ILE B O 1
ATOM 1956 N N . ALA B 1 101 ? 7.309 20.016 2.854 1 98.38 101 ALA B N 1
ATOM 1957 C CA . ALA B 1 101 ? 7.102 18.703 2.234 1 98.38 101 ALA B CA 1
ATOM 1958 C C . ALA B 1 101 ? 8.438 18.062 1.869 1 98.38 101 ALA B C 1
ATOM 1960 O O . ALA B 1 101 ? 8.648 16.875 2.137 1 98.38 101 ALA B O 1
ATOM 1961 N N . ARG B 1 102 ? 9.297 18.812 1.288 1 98.25 102 ARG B N 1
ATOM 1962 C CA . ARG B 1 102 ? 10.609 18.312 0.915 1 98.25 102 ARG B CA 1
ATOM 1963 C C . ARG B 1 102 ? 11.375 17.812 2.139 1 98.25 102 ARG B C 1
ATOM 1965 O O . ARG B 1 102 ? 12.062 16.797 2.076 1 98.25 102 ARG B O 1
ATO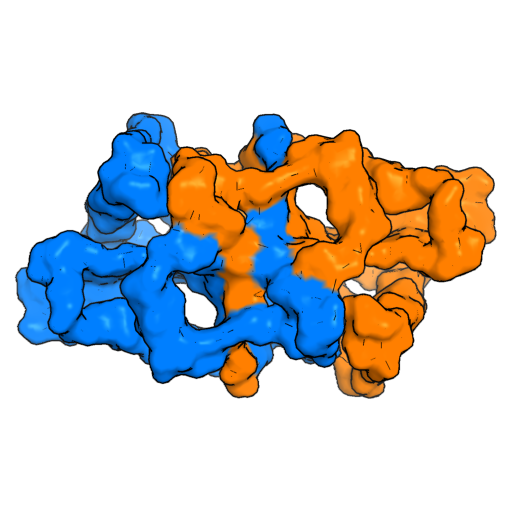M 1972 N N . ALA B 1 103 ? 11.281 18.578 3.207 1 98.69 103 ALA B N 1
ATOM 1973 C CA . ALA B 1 103 ? 11.961 18.203 4.441 1 98.69 103 ALA B CA 1
ATOM 1974 C C . ALA B 1 103 ? 11.383 16.906 5.008 1 98.69 103 ALA B C 1
ATOM 1976 O O . ALA B 1 103 ? 12.117 16.062 5.523 1 98.69 103 ALA B O 1
ATOM 1977 N N . LEU B 1 104 ? 10.086 16.75 4.973 1 98.88 104 LEU B N 1
ATOM 1978 C CA . LEU B 1 104 ? 9.445 15.516 5.41 1 98.88 104 LEU B CA 1
ATOM 1979 C C . LEU B 1 104 ? 9.945 14.32 4.602 1 98.88 104 LEU B C 1
ATOM 1981 O O . LEU B 1 104 ? 10.336 13.297 5.168 1 98.88 104 LEU B O 1
ATOM 1985 N N . PHE B 1 105 ? 10 14.43 3.266 1 98.81 105 PHE B N 1
ATOM 1986 C CA . PHE B 1 105 ? 10.445 13.344 2.4 1 98.81 105 PHE B CA 1
ATOM 1987 C C . PHE B 1 105 ? 11.906 13.008 2.658 1 98.81 105 PHE B C 1
ATOM 1989 O O . PHE B 1 105 ? 12.312 11.844 2.572 1 98.81 105 PHE B O 1
ATOM 1996 N N . ALA B 1 106 ? 12.703 14.047 2.93 1 98.75 106 ALA B N 1
ATOM 1997 C CA . ALA B 1 106 ? 14.102 13.797 3.25 1 98.75 106 ALA B CA 1
ATOM 1998 C C . ALA B 1 106 ? 14.227 12.867 4.457 1 98.75 106 ALA B C 1
ATOM 2000 O O . ALA B 1 106 ? 15.023 11.922 4.441 1 98.75 106 ALA B O 1
ATOM 2001 N N . GLU B 1 107 ? 13.453 13.125 5.48 1 98.88 107 GLU B N 1
ATOM 2002 C CA . GLU B 1 107 ? 13.492 12.273 6.664 1 98.88 107 GLU B CA 1
ATOM 2003 C C . GLU B 1 107 ? 12.945 10.883 6.359 1 98.88 107 GLU B C 1
ATOM 2005 O O . GLU B 1 107 ? 13.461 9.875 6.859 1 98.88 107 GLU B O 1
ATOM 2010 N N . ILE B 1 108 ? 11.914 10.789 5.566 1 98.88 108 ILE B N 1
ATOM 2011 C CA . ILE B 1 108 ? 11.336 9.508 5.176 1 98.88 108 ILE B CA 1
ATOM 2012 C C . ILE B 1 108 ? 12.391 8.656 4.473 1 98.88 108 ILE B C 1
ATOM 2014 O O . ILE B 1 108 ? 12.492 7.453 4.723 1 98.88 108 ILE B O 1
ATOM 2018 N N . GLU B 1 109 ? 13.141 9.258 3.607 1 98.75 109 GLU B N 1
ATOM 2019 C CA . GLU B 1 109 ? 14.164 8.516 2.887 1 98.75 109 GLU B CA 1
ATOM 2020 C C . GLU B 1 109 ? 15.266 8.031 3.832 1 98.75 109 GLU B C 1
ATOM 2022 O O . GLU B 1 109 ? 15.805 6.938 3.652 1 98.75 109 GLU B O 1
ATOM 2027 N N . VAL B 1 110 ? 15.633 8.844 4.812 1 98.88 110 VAL B N 1
ATOM 2028 C CA . VAL B 1 110 ? 16.578 8.406 5.832 1 98.88 110 VAL B CA 1
ATOM 2029 C C . VAL B 1 110 ? 16.047 7.16 6.535 1 98.88 110 VAL B C 1
ATOM 2031 O O . VAL B 1 110 ? 16.766 6.16 6.656 1 98.88 110 VAL B O 1
ATOM 2034 N N . ILE B 1 111 ? 14.789 7.184 6.945 1 98.88 111 ILE B N 1
ATOM 2035 C CA . ILE B 1 111 ? 14.156 6.062 7.637 1 98.88 111 ILE B CA 1
ATOM 2036 C C . ILE B 1 111 ? 14.109 4.848 6.715 1 98.88 111 ILE B C 1
ATOM 2038 O O . ILE B 1 111 ? 14.383 3.725 7.145 1 98.88 111 ILE B O 1
ATOM 2042 N N . ALA B 1 112 ? 13.742 5.07 5.477 1 98.88 112 ALA B N 1
ATOM 2043 C CA . ALA B 1 112 ? 13.664 3.986 4.5 1 98.88 112 ALA B CA 1
ATOM 2044 C C . ALA B 1 112 ? 15 3.271 4.359 1 98.88 112 ALA B C 1
ATOM 2046 O O . ALA B 1 112 ? 15.055 2.039 4.32 1 98.88 112 ALA B O 1
ATOM 2047 N N . ARG B 1 113 ? 16.016 4.008 4.273 1 98.69 113 ARG B N 1
ATOM 2048 C CA . ARG B 1 113 ? 17.344 3.428 4.148 1 98.69 113 ARG B CA 1
ATOM 2049 C C . ARG B 1 113 ? 17.75 2.697 5.422 1 98.69 113 ARG B C 1
ATOM 2051 O O . ARG B 1 113 ? 18.344 1.622 5.363 1 98.69 113 ARG B O 1
ATOM 2058 N N . GLU B 1 114 ? 17.422 3.291 6.578 1 98.69 114 GLU B N 1
ATOM 2059 C CA . GLU B 1 114 ? 17.672 2.633 7.855 1 98.69 114 GLU B CA 1
ATOM 2060 C C . GLU B 1 114 ? 16.984 1.272 7.926 1 98.69 114 GLU B C 1
ATOM 2062 O O . GLU B 1 114 ? 17.5 0.344 8.555 1 98.69 114 GLU B O 1
ATOM 2067 N N . ARG B 1 115 ? 15.891 1.146 7.254 1 98.19 115 ARG B N 1
ATOM 2068 C CA . ARG B 1 115 ? 15.078 -0.07 7.289 1 98.19 115 ARG B CA 1
ATOM 2069 C C . ARG B 1 115 ? 15.391 -0.967 6.094 1 98.19 115 ARG B C 1
ATOM 2071 O O . ARG B 1 115 ? 14.68 -1.938 5.836 1 98.19 115 ARG B O 1
ATOM 2078 N N . HIS B 1 116 ? 16.375 -0.586 5.289 1 98.19 116 HIS B N 1
ATOM 2079 C CA . HIS B 1 116 ? 16.859 -1.349 4.141 1 98.19 116 HIS B CA 1
ATOM 2080 C C . HIS B 1 116 ? 15.758 -1.525 3.098 1 98.19 116 HIS B C 1
ATOM 2082 O O . HIS B 1 116 ? 15.672 -2.576 2.461 1 98.19 116 HIS B O 1
ATOM 2088 N N . ALA B 1 117 ? 14.898 -0.518 3.051 1 98.75 117 ALA B N 1
ATOM 2089 C CA . ALA B 1 117 ? 13.867 -0.527 2.014 1 98.75 117 ALA B CA 1
ATOM 2090 C C . ALA B 1 117 ? 14.484 -0.35 0.629 1 98.75 117 ALA B C 1
ATOM 2092 O O . ALA B 1 117 ? 15.5 0.325 0.477 1 98.75 117 ALA B O 1
ATOM 2093 N N . CYS B 1 118 ? 13.797 -0.915 -0.352 1 98.38 118 CYS B N 1
ATOM 2094 C CA . CYS B 1 118 ? 14.328 -0.847 -1.709 1 98.38 118 CYS B CA 1
ATOM 2095 C C . CYS B 1 118 ? 13.742 0.341 -2.463 1 98.38 118 CYS B C 1
ATOM 2097 O O . CYS B 1 118 ? 14.273 0.752 -3.494 1 98.38 118 CYS B O 1
ATOM 2099 N N . LYS B 1 119 ? 12.648 0.886 -2.006 1 98.25 119 LYS B N 1
ATOM 2100 C CA . LYS B 1 119 ? 11.969 1.992 -2.676 1 98.25 119 LYS B CA 1
ATOM 2101 C C . LYS B 1 119 ? 10.992 2.688 -1.736 1 98.25 119 LYS B C 1
ATOM 2103 O O . LYS B 1 119 ? 10.68 2.17 -0.662 1 98.25 119 LYS B O 1
ATOM 2108 N N . VAL B 1 120 ? 10.609 3.859 -2.119 1 98.75 120 VAL B N 1
ATOM 2109 C CA . VAL B 1 120 ? 9.5 4.602 -1.528 1 98.75 120 VAL B CA 1
ATOM 2110 C C . VAL B 1 120 ? 8.367 4.734 -2.545 1 98.75 120 VAL B C 1
ATOM 2112 O O . VAL B 1 120 ? 8.609 5.012 -3.721 1 98.75 120 VAL B O 1
ATOM 2115 N N . THR B 1 121 ? 7.117 4.492 -2.109 1 98.31 121 THR B N 1
ATOM 2116 C CA . THR B 1 121 ? 5.965 4.574 -3.002 1 98.31 121 THR B CA 1
ATOM 2117 C C . THR B 1 121 ? 4.938 5.57 -2.473 1 98.31 121 THR B C 1
ATOM 2119 O O . THR B 1 121 ? 4.98 5.949 -1.299 1 98.31 121 THR B O 1
ATOM 2122 N N . LEU B 1 122 ? 4.109 6.027 -3.324 1 97.56 122 LEU B N 1
ATOM 2123 C CA . LEU B 1 122 ? 2.979 6.867 -2.949 1 97.56 122 LEU B CA 1
ATOM 2124 C C . LEU B 1 122 ? 1.897 6.836 -4.023 1 97.56 122 LEU B C 1
ATOM 2126 O O . LEU B 1 122 ? 2.113 6.301 -5.113 1 97.56 122 LEU B O 1
ATOM 2130 N N . GLU B 1 123 ? 0.742 7.309 -3.607 1 94.38 123 GLU B N 1
ATOM 2131 C CA . GLU B 1 123 ? -0.364 7.527 -4.535 1 94.38 123 GLU B CA 1
ATOM 2132 C C . GLU B 1 123 ? -0.622 9.016 -4.742 1 94.38 123 GLU B C 1
ATOM 2134 O O . GLU B 1 123 ? -0.584 9.797 -3.787 1 94.38 123 GLU B O 1
ATOM 2139 N N . VAL B 1 124 ? -0.876 9.383 -5.996 1 92.5 124 VAL B N 1
ATOM 2140 C CA . VAL B 1 124 ? -1.139 10.797 -6.281 1 92.5 124 VAL B CA 1
ATOM 2141 C C . VAL B 1 124 ? -2.232 10.914 -7.34 1 92.5 124 VAL B C 1
ATOM 2143 O O . VAL B 1 124 ? -2.254 10.141 -8.305 1 92.5 124 VAL B O 1
ATOM 2146 N N . LEU B 1 125 ? -3.158 11.836 -7.152 1 90.06 125 LEU B N 1
ATOM 2147 C CA . LEU B 1 125 ? -4.227 12.07 -8.117 1 90.06 125 LEU B CA 1
ATOM 2148 C C . LEU B 1 125 ? -3.693 12.758 -9.367 1 90.06 125 LEU B C 1
ATOM 2150 O O . LEU B 1 125 ? -2.902 13.703 -9.273 1 90.06 125 LEU B O 1
ATOM 2154 N N . GLU B 1 126 ? -4.172 12.328 -10.477 1 88 126 GLU B N 1
ATOM 2155 C CA . GLU B 1 126 ? -3.748 12.859 -11.766 1 88 126 GLU B CA 1
ATOM 2156 C C . GLU B 1 126 ? -3.963 14.367 -11.836 1 88 126 GLU B C 1
ATOM 2158 O O . GLU B 1 126 ? -3.176 15.086 -12.461 1 88 126 GLU B O 1
ATOM 2163 N N . GLY B 1 127 ? -4.969 14.906 -11.234 1 87.06 127 GLY B N 1
ATOM 2164 C CA . GLY B 1 127 ? -5.309 16.312 -11.312 1 87.06 127 GLY B CA 1
ATOM 2165 C C . GLY B 1 127 ? -4.574 17.156 -10.289 1 87.06 127 GLY B C 1
ATOM 2166 O O . GLY B 1 127 ? -4.684 18.391 -10.297 1 87.06 127 GLY B O 1
ATOM 2167 N N . ASN B 1 128 ? -3.893 16.531 -9.375 1 89.5 128 ASN B N 1
ATOM 2168 C CA . ASN B 1 128 ? -3.123 17.25 -8.367 1 89.5 128 ASN B CA 1
ATOM 2169 C C . ASN B 1 128 ? -1.762 17.688 -8.906 1 89.5 128 ASN B C 1
ATOM 2171 O O . ASN B 1 128 ? -0.729 17.172 -8.477 1 89.5 128 ASN B O 1
ATOM 2175 N N . ALA B 1 129 ? -1.794 18.672 -9.742 1 91.5 129 ALA B N 1
ATOM 2176 C CA . ALA B 1 129 ? -0.603 19.109 -10.461 1 91.5 129 ALA B CA 1
ATOM 2177 C C . ALA B 1 129 ? 0.485 19.562 -9.492 1 91.5 129 ALA B C 1
ATOM 2179 O O . ALA B 1 129 ? 1.672 19.312 -9.719 1 91.5 129 ALA B O 1
ATOM 2180 N N . THR B 1 130 ? 0.074 20.188 -8.508 1 92.19 130 THR B N 1
ATOM 2181 C CA . THR B 1 130 ? 1.027 20.703 -7.531 1 92.19 130 THR B CA 1
ATOM 2182 C C . THR B 1 130 ? 1.783 19.562 -6.852 1 92.19 130 THR B C 1
ATOM 2184 O O . THR B 1 130 ? 3.016 19.562 -6.809 1 92.19 130 THR B O 1
ATOM 2187 N N . ALA B 1 131 ? 1.088 18.594 -6.367 1 93.44 131 ALA B N 1
ATOM 2188 C CA . ALA B 1 131 ? 1.717 17.438 -5.719 1 93.44 131 ALA B CA 1
ATOM 2189 C C . ALA B 1 131 ? 2.58 16.656 -6.703 1 93.44 131 ALA B C 1
ATOM 2191 O O . ALA B 1 131 ? 3.695 16.25 -6.371 1 93.44 131 ALA B O 1
ATOM 2192 N N . ARG B 1 132 ? 2.09 16.469 -7.867 1 94.69 132 ARG B N 1
ATOM 2193 C CA . ARG B 1 132 ? 2.824 15.727 -8.883 1 94.69 132 ARG B CA 1
ATOM 2194 C C . ARG B 1 132 ? 4.164 16.391 -9.195 1 94.69 132 ARG B C 1
ATOM 2196 O O . ARG B 1 132 ? 5.188 15.711 -9.305 1 94.69 132 ARG B O 1
ATOM 2203 N N . ARG B 1 133 ? 4.148 17.641 -9.359 1 96.06 133 ARG B N 1
ATOM 2204 C CA . ARG B 1 133 ? 5.383 18.375 -9.617 1 96.06 133 ARG B CA 1
ATOM 2205 C C . ARG B 1 133 ? 6.387 18.188 -8.484 1 96.06 133 ARG B C 1
ATOM 2207 O O . ARG B 1 133 ? 7.578 17.984 -8.727 1 96.06 133 ARG B O 1
ATOM 2214 N N . LEU B 1 134 ? 5.922 18.297 -7.316 1 96.75 134 LEU B N 1
ATOM 2215 C CA . LEU B 1 134 ? 6.773 18.078 -6.156 1 96.75 134 LEU B CA 1
ATOM 2216 C C . LEU B 1 134 ? 7.387 16.688 -6.191 1 96.75 134 LEU B C 1
ATOM 2218 O O . LEU B 1 134 ? 8.602 16.531 -6.043 1 96.75 134 LEU B O 1
ATOM 2222 N N . TYR B 1 135 ? 6.512 15.656 -6.367 1 97.88 135 TYR B N 1
ATOM 2223 C CA . TYR B 1 135 ? 6.973 14.273 -6.316 1 97.88 135 TYR B CA 1
ATOM 2224 C C . TYR B 1 135 ? 7.941 13.984 -7.457 1 97.88 135 TYR B C 1
ATOM 2226 O O . TYR B 1 135 ? 8.938 13.281 -7.266 1 97.88 135 TYR B O 1
ATOM 2234 N N . GLU B 1 136 ? 7.656 14.539 -8.617 1 97.12 136 GLU B N 1
ATOM 2235 C CA . GLU B 1 136 ? 8.586 14.422 -9.734 1 97.12 136 GLU B CA 1
ATOM 2236 C C . GLU B 1 136 ? 9.945 15.023 -9.391 1 97.12 136 GLU B C 1
ATOM 2238 O O . GLU B 1 136 ? 10.984 14.414 -9.656 1 97.12 136 GLU B O 1
ATOM 2243 N N . ALA B 1 137 ? 9.898 16.219 -8.859 1 97.31 137 ALA B N 1
ATOM 2244 C CA . ALA B 1 137 ? 11.133 16.891 -8.484 1 97.31 137 ALA B CA 1
ATOM 2245 C C . ALA B 1 137 ? 11.922 16.094 -7.457 1 97.31 137 ALA B C 1
ATOM 2247 O O . ALA B 1 137 ? 13.148 16.203 -7.379 1 97.31 137 ALA B O 1
ATOM 2248 N N . LEU B 1 138 ? 11.266 15.281 -6.652 1 97.69 138 LEU B N 1
ATOM 2249 C CA . LEU B 1 138 ? 11.883 14.469 -5.609 1 97.69 138 LEU B CA 1
ATOM 2250 C C . LEU B 1 138 ? 12.352 13.133 -6.172 1 97.69 138 LEU B C 1
ATOM 2252 O O . LEU B 1 138 ? 12.891 12.305 -5.438 1 97.69 138 LEU B O 1
ATOM 2256 N N . GLY B 1 139 ? 12.047 12.844 -7.406 1 97.31 139 GLY B N 1
ATOM 2257 C CA . GLY B 1 139 ? 12.555 11.648 -8.055 1 97.31 139 GLY B CA 1
ATOM 2258 C C . GLY B 1 139 ? 11.508 10.555 -8.188 1 97.31 139 GLY B C 1
ATOM 2259 O O . GLY B 1 139 ? 11.82 9.422 -8.555 1 97.31 139 GLY B O 1
ATOM 2260 N N . PHE B 1 140 ? 10.266 10.883 -7.871 1 97.31 140 PHE B N 1
ATOM 2261 C CA . PHE B 1 140 ? 9.188 9.914 -8.031 1 97.31 140 PHE B CA 1
ATOM 2262 C C . PHE B 1 140 ? 8.688 9.891 -9.469 1 97.31 140 PHE B C 1
ATOM 2264 O O . PHE B 1 140 ? 8.773 10.898 -10.18 1 97.31 140 PHE B O 1
ATOM 2271 N N . GLY B 1 141 ? 8.164 8.789 -9.836 1 93.62 141 GLY B N 1
ATOM 2272 C CA . GLY B 1 141 ? 7.562 8.625 -11.148 1 93.62 141 GLY B CA 1
ATOM 2273 C C . GLY B 1 141 ? 6.758 7.348 -11.281 1 93.62 141 GLY B C 1
ATOM 2274 O O . GLY B 1 141 ? 6.578 6.613 -10.305 1 93.62 141 GLY B O 1
ATOM 2275 N N . ASP B 1 142 ? 6.297 7.172 -12.523 1 87.69 142 ASP B N 1
ATOM 2276 C CA . ASP B 1 142 ? 5.457 6.012 -12.797 1 87.69 142 ASP B CA 1
ATOM 2277 C C . ASP B 1 142 ? 6.23 4.711 -12.578 1 87.69 142 ASP B C 1
ATOM 2279 O O . ASP B 1 142 ? 7.449 4.672 -12.75 1 87.69 142 ASP B O 1
ATOM 2283 N N . TYR B 1 143 ? 5.488 3.662 -12.055 1 80.12 143 TYR B N 1
ATOM 2284 C CA . TYR B 1 143 ? 6.004 2.303 -11.961 1 80.12 143 TYR B CA 1
ATOM 2285 C C . TYR B 1 143 ? 6.18 1.681 -13.336 1 80.12 143 TYR B C 1
ATOM 2287 O O . TYR B 1 143 ? 5.195 1.411 -14.031 1 80.12 143 TYR B O 1
ATOM 2295 N N . VAL B 1 144 ? 6.66 2.271 -14.305 1 65.94 144 VAL B N 1
ATOM 2296 C CA . VAL B 1 144 ? 6.539 1.818 -15.688 1 65.94 144 VAL B CA 1
ATOM 2297 C C . VAL B 1 144 ? 7.527 0.682 -15.945 1 65.94 144 VAL B C 1
ATOM 2299 O O . VAL B 1 144 ? 8.742 0.864 -15.82 1 65.94 144 VAL B O 1
ATOM 2302 N N . LEU B 1 145 ? 7.078 -0.519 -16.125 1 60 145 LEU B N 1
ATOM 2303 C CA . LEU B 1 145 ? 7.84 -1.681 -16.578 1 60 145 LEU B CA 1
ATOM 2304 C C . LEU B 1 145 ? 8.062 -1.641 -18.078 1 60 145 LEU B C 1
ATOM 2306 O O . LEU B 1 145 ? 9.156 -1.924 -18.562 1 60 145 LEU B O 1
ATOM 2310 N N . ASP B 1 146 ? 7.043 -1.26 -18.797 1 65.31 146 ASP B N 1
ATOM 2311 C CA . ASP B 1 146 ? 6.949 -1.105 -20.25 1 65.31 146 ASP B CA 1
ATOM 2312 C C . ASP B 1 146 ? 6.082 0.097 -20.625 1 65.31 146 ASP B C 1
ATOM 2314 O O . ASP B 1 146 ? 4.918 0.174 -20.234 1 65.31 146 ASP B O 1
ATOM 2318 N N . PRO B 1 147 ? 6.699 1.062 -21.219 1 66.69 147 PRO B N 1
ATOM 2319 C CA . PRO B 1 147 ? 5.914 2.232 -21.609 1 66.69 147 PRO B CA 1
ATOM 2320 C C . PRO B 1 147 ? 4.613 1.857 -22.328 1 66.69 147 PRO B C 1
ATOM 2322 O O . PRO B 1 147 ? 3.621 2.582 -22.219 1 66.69 147 PRO B O 1
ATOM 2325 N N . ALA B 1 148 ? 4.719 0.696 -23.031 1 67.12 148 ALA B N 1
ATOM 2326 C CA . ALA B 1 148 ? 3.531 0.284 -23.766 1 67.12 148 ALA B CA 1
ATOM 2327 C C . ALA B 1 148 ? 2.404 -0.121 -22.828 1 67.12 148 ALA B C 1
ATOM 2329 O O . ALA B 1 148 ? 1.23 -0.091 -23.203 1 67.12 148 ALA B O 1
ATOM 2330 N N . MET B 1 149 ? 2.633 -0.523 -21.609 1 73.56 149 MET B N 1
ATOM 2331 C CA . MET B 1 149 ? 1.617 -1.004 -20.672 1 73.56 149 MET B CA 1
ATOM 2332 C C . MET B 1 149 ? 0.993 0.156 -19.906 1 73.56 149 MET B C 1
ATOM 2334 O O . MET B 1 149 ? -0.061 -0 -19.281 1 73.56 149 MET B O 1
ATOM 2338 N N . GLY B 1 150 ? 1.589 1.354 -20.109 1 79.75 150 GLY B N 1
ATOM 2339 C CA . GLY B 1 150 ? 0.986 2.541 -19.516 1 79.75 150 GLY B CA 1
ATOM 2340 C C . GLY B 1 150 ? 1.295 2.703 -18.047 1 79.75 150 GLY B C 1
ATOM 2341 O O . GLY B 1 150 ? 2.297 2.178 -17.562 1 79.75 150 GLY B O 1
ATOM 2342 N N . ARG B 1 151 ? 0.422 3.498 -17.359 1 86.5 151 ARG B N 1
ATOM 2343 C CA . ARG B 1 151 ? 0.66 3.855 -15.969 1 86.5 151 ARG B CA 1
ATOM 2344 C C . ARG B 1 151 ? -0.024 2.869 -15.031 1 86.5 151 ARG B C 1
ATOM 2346 O O . ARG B 1 151 ? -0.992 2.209 -15.406 1 86.5 151 ARG B O 1
ATOM 2353 N N . ALA B 1 152 ? 0.566 2.658 -13.844 1 89.69 152 ALA B N 1
ATOM 2354 C CA . ALA B 1 152 ? -0.073 1.85 -12.812 1 89.69 152 ALA B CA 1
ATOM 2355 C C . ALA B 1 152 ? -1.147 2.648 -12.078 1 89.69 152 ALA B C 1
ATOM 2357 O O . ALA B 1 152 ? -0.897 3.766 -11.625 1 89.69 152 ALA B O 1
ATOM 2358 N N . LEU B 1 153 ? -2.336 2.086 -12.031 1 90.56 153 LEU B N 1
ATOM 2359 C CA . LEU B 1 153 ? -3.488 2.68 -11.367 1 90.56 153 LEU B CA 1
ATOM 2360 C C . LEU B 1 153 ? -3.67 2.088 -9.969 1 90.56 153 LEU B C 1
ATOM 2362 O O . LEU B 1 153 ? -3.41 0.902 -9.758 1 90.56 153 LEU B O 1
ATOM 2366 N N . PHE B 1 154 ? -4.164 2.891 -9.117 1 94.25 154 PHE B N 1
ATOM 2367 C CA . PHE B 1 154 ? -4.512 2.424 -7.777 1 94.25 154 PHE B CA 1
ATOM 2368 C C . PHE B 1 154 ? -6.02 2.236 -7.645 1 94.25 154 PHE B C 1
ATOM 2370 O O . PHE B 1 154 ? -6.777 3.207 -7.695 1 94.25 154 PHE B O 1
ATOM 2377 N N . TRP B 1 155 ? -6.492 0.986 -7.492 1 95.81 155 TRP B N 1
ATOM 2378 C CA . TRP B 1 155 ? -7.91 0.641 -7.434 1 95.81 155 TRP B CA 1
ATOM 2379 C C . TRP B 1 155 ? -8.289 0.14 -6.047 1 95.81 155 TRP B C 1
ATOM 2381 O O . TRP B 1 155 ? -7.43 -0.285 -5.273 1 95.81 155 TRP B O 1
ATOM 2391 N N . GLN B 1 156 ? -9.547 0.28 -5.715 1 96.94 156 GLN B N 1
ATOM 2392 C CA . GLN B 1 156 ? -10.023 -0.184 -4.414 1 96.94 156 GLN B CA 1
ATOM 2393 C C . GLN B 1 156 ? -11.43 -0.774 -4.523 1 96.94 156 GLN B C 1
ATOM 2395 O O . GLN B 1 156 ? -12.148 -0.514 -5.492 1 96.94 156 GLN B O 1
ATOM 2400 N N . LYS B 1 157 ? -11.789 -1.579 -3.643 1 97.38 157 LYS B N 1
ATOM 2401 C CA . LYS B 1 157 ? -13.133 -2.104 -3.385 1 97.38 157 LYS B CA 1
ATOM 2402 C C . LYS B 1 157 ? -13.492 -1.984 -1.906 1 97.38 157 LYS B C 1
ATOM 2404 O O . LYS B 1 157 ? -12.805 -2.541 -1.047 1 97.38 157 LYS B O 1
ATOM 2409 N N . MET B 1 158 ? -14.547 -1.234 -1.58 1 96.44 158 MET B N 1
ATOM 2410 C CA . MET B 1 158 ? -15.008 -1.088 -0.201 1 96.44 158 MET B CA 1
ATOM 2411 C C . MET B 1 158 ? -15.641 -2.381 0.302 1 96.44 158 MET B C 1
ATOM 2413 O O . MET B 1 158 ? -16.234 -3.131 -0.477 1 96.44 158 MET B O 1
ATOM 2417 N N . LEU B 1 159 ? -15.523 -2.637 1.558 1 96.44 159 LEU B N 1
ATOM 2418 C CA . LEU B 1 159 ? -16.094 -3.836 2.158 1 96.44 159 LEU B CA 1
ATOM 2419 C C . LEU B 1 159 ? -17.266 -3.48 3.061 1 96.44 159 LEU B C 1
ATOM 2421 O O . LEU B 1 159 ? -17.328 -2.379 3.611 1 96.44 159 LEU B O 1
#

Nearest PDB structures (foldseek):
  8a9n-assembly1_B  TM=8.836E-01  e=3.645E-12  Acinetobacter baumannii
  8a9o-assembly1_A  TM=9.074E-01  e=5.314E-12  Acinetobacter baumannii
  8a9o-assembly1_B  TM=8.838E-01  e=1.281E-11  Acinetobacter baumannii
  4yfj-assembly1_A  TM=8.298E-01  e=4.503E-11  Pseudomonas aeruginosa
  7n1l-assembly3_C  TM=7.987E-01  e=3.971E-11  Brucella abortus 2308

Solvent-accessible surface area (backbone atoms only — not comparable to full-atom values): 16886 Å² total; per-residue (Å²): 105,80,43,76,44,74,56,47,59,85,39,68,69,47,33,48,39,51,52,51,51,49,39,56,39,16,44,31,81,89,47,68,49,44,65,62,49,69,70,29,63,72,41,29,56,63,50,45,63,68,36,90,45,51,50,41,38,37,28,26,45,80,84,36,74,31,32,39,32,42,31,34,53,47,70,35,80,82,65,49,31,34,24,34,32,47,75,42,81,43,60,41,78,93,48,57,94,67,58,54,69,60,52,51,51,53,52,48,51,53,52,32,54,76,63,56,24,51,31,40,34,36,71,47,44,66,56,40,55,70,59,50,52,52,40,43,75,73,55,33,37,69,56,55,92,42,78,87,37,40,52,29,31,38,31,34,27,80,103,107,80,44,77,45,74,55,47,60,84,39,68,69,47,34,49,37,51,51,51,51,50,39,56,40,15,44,31,80,89,44,70,49,44,65,62,50,70,70,28,64,71,41,28,57,63,51,45,62,67,36,91,47,50,50,40,39,36,29,27,45,79,85,37,73,32,32,40,33,42,30,34,53,48,71,35,81,81,66,50,32,36,24,34,31,48,75,42,80,45,61,40,78,94,49,60,95,68,58,54,67,61,53,52,51,54,53,50,50,52,52,32,54,76,63,56,24,50,30,41,33,37,70,46,45,65,55,40,56,69,60,49,52,53,41,43,75,73,56,34,38,69,57,55,91,42,79,86,37,41,51,30,32,37,31,35,28,82,102

Secondary structure (DSSP, 8-state):
-EEEEE--TTSHHHHHHHHHHHHHHHHSGGGTSSPPPHHHHHHHHHHHHHSTTEEEEEEEETTEEEEEEEEEEEEETTTTEEEEEEEEEEE-GGGTTSSHHHHHHHHHHHHHHHTT-SEEEEEEETT-HHHHHHHHHTT-EE--S-GGG-PEEEEEEE-/-EEEEE--TTSHHHHHHHHHHHHHHHHSGGGTSSPPPHHHHHHHHHHHHHSTTEEEEEEEETTEEEEEEEEEEEEETTTTEEEEEEEEEEE-GGGTTSSHHHHHHHHHHHHHHHTT-SEEEEEEETT-HHHHHHHHHTT-EE--S-GGG-PEEEEEEE-

InterPro domains:
  IPR000182 GNAT domain [PF00583] (47-140)
  IPR000182 GNAT domain [PS51186] (5-159)
  IPR016181 Acyl-CoA N-acyltransferase [SSF55729] (10-140)
  IPR050832 Bacterial Acetyltransferase [PTHR43877] (11-141)

Foldseek 3Di:
DKDKDKADLVPPLSVVLVLVQLQQQCCDPNNVNDGDDPVCSVCPSVVLNVDPFWIKMFMDDVSHTFWMWIKGWDADPVVRFIEIEGEDTTGHPVCPPPCVSVVRVVVVVVVCVVRVHPYYHYDDDPPPVVVVVVCVVVPDDFPPPDVVVPGDDDDDDDD/DKDKDKADLVPPLSVVLVLVQLQQQCCDPNNVNDGDDPVCSVCPSVVLNVDPFWIKMFMDDVSHTFWMWIKGWDADPVVRFIEIEGEDTTGHPVCPPPCVSVVRVVVVVVVCVVRVHPYYHYDDDPPPVVVVVVCVVVPDDFPPPDVVVPGDDDDDDDD

Sequence (318 aa):
MTDILRADYLNPTHAQAILTLMQVYAKDPMGGGTPLSDDVAEALVERLAAFPTAFAVLAFVEGQPAGLANCFEGFSTFAAKPLINVHDLIVAPAFRGQGIARALFAEIEVIARERHACKVTLEVLEGNATARRLYEALGFGDYVLDPAMGRALFWQKMLMTDILRADYLNPTHAQAILTLMQVYAKDPMGGGTPLSDDVAEALVERLAAFPTAFAVLAFVEGQPAGLANCFEGFSTFAAKPLINVHDLIVAPAFRGQGIARALFAEIEVIARERHACKVTLEVLEGNATARRLYEALGFGDYVLDPAMGRALFWQKML

Organism: Asticcacaulis excentricus (strain ATCC 15261 / DSM 4724 / KCTC 12464 / NCIMB 9791 / VKM B-1370 / CB 48) (NCBI:txid573065)

pLDDT: mean 95.08, std 7.18, range [60.0, 98.94]

Radius of gyration: 19.7 Å; Cα contacts (8 Å, |Δi|>4): 628; chains: 2; bounding box: 36×60×48 Å